Protein AF-A0A336MF71-F1 (afdb_monomer_lite)

pLDDT: mean 80.22, std 13.92, range [38.5, 96.62]

Sequence (191 aa):
MFYNDQPVDWLLEHLIYTKICNWDKAMKACKAEKSKLWVHYKPSLFQHIGTTSSLKGKIQKLKDKQFGKINNFYPHSNLAAYVKTNIATYKSYTLEKAYKGDKTGNFEHPSDILDSNTTVEVAPLFSKNMTQNGGKNSDNFIVIGRFNKFGIAEGTIDKNIGLIKELRLHIHVDSENWIILSEVMIVGTQR

Foldseek 3Di:
DCVLPDPPVVVVVVVLLVVQPDPPDDPVVSVVVSVVVPDDDFPDPDDPDDCDDSHPPDGDPDDDPRVVVPCPADQDADDDDDDDDPDDDDDPQDPVCQNRSHFWDDPVCQPQAFAQQKFKKFAAPDDDPDDDPDDDPVDRIDTPWGAHHRRDTDDDDPCVSPHTDDIDIDRRDDDPHHHIDGHDDDDDDDD

Radius of gyration: 25.96 Å; chains: 1; bounding box: 57×31×74 Å

Secondary structure (DSSP, 8-state):
-GGGTS-HHHHHHHHHHHHH--TTS-HHHHHHHHHHHS---SS-S-----SS-SSTT-------TTTT---------PPP-----SSPPBTTB-HHHHHTT-----TT-TT----TTEEEEEEESS-------S---SS--EEEEE--TTS-------GGG-SEEEEEEEE-S--SS--------------

Organism: Culicoides sonorensis (NCBI:txid179676)

InterPro domains:
  IPR006759 Glycosyl transferase family 54 [PTHR12062] (1-184)
  IPR056576 MGAT4 A/B/C, C-terminal domain [PF23524] (103-183)
  IPR057279 MGAT4, conserved region [PF04666] (1-67)

Structure (mmCIF, N/CA/C/O backbone):
data_AF-A0A336MF71-F1
#
_entry.id   AF-A0A336MF71-F1
#
loop_
_atom_site.group_PDB
_atom_site.id
_atom_site.type_symbol
_atom_site.label_atom_id
_atom_site.label_alt_id
_atom_site.label_comp_id
_atom_site.label_asym_id
_atom_site.label_entity_id
_atom_site.label_seq_id
_atom_site.pdbx_PDB_ins_code
_atom_site.Cartn_x
_atom_site.Cartn_y
_atom_site.Cartn_z
_atom_site.occupancy
_atom_site.B_iso_or_equiv
_atom_site.auth_seq_id
_atom_site.auth_comp_id
_atom_site.auth_asym_id
_atom_site.auth_atom_id
_atom_site.pdbx_PDB_model_num
ATOM 1 N N . MET A 1 1 ? 14.597 16.684 -41.314 1.00 61.81 1 MET A N 1
ATOM 2 C CA . MET A 1 1 ? 14.283 16.032 -42.603 1.00 61.81 1 MET A CA 1
ATOM 3 C C . MET A 1 1 ? 13.925 14.552 -42.426 1.00 61.81 1 MET A C 1
ATOM 5 O O . MET A 1 1 ? 12.874 14.173 -42.898 1.00 61.81 1 MET A O 1
ATOM 9 N N . PHE A 1 2 ? 14.680 13.755 -41.656 1.00 68.25 2 PHE A N 1
ATOM 10 C CA . PHE A 1 2 ? 14.514 12.285 -41.578 1.00 68.25 2 PHE A CA 1
ATOM 11 C C . PHE A 1 2 ? 13.376 11.715 -40.703 1.00 68.25 2 PHE A C 1
ATOM 13 O O . PHE A 1 2 ? 13.159 10.508 -40.697 1.00 68.25 2 PHE A O 1
ATOM 20 N N . TYR A 1 3 ? 12.653 12.541 -39.941 1.00 63.47 3 TYR A N 1
ATOM 21 C CA . TYR A 1 3 ? 11.672 12.055 -38.954 1.00 63.47 3 TYR A CA 1
ATOM 22 C C . TYR A 1 3 ? 10.428 11.392 -39.576 1.00 63.47 3 TYR A C 1
ATOM 24 O O . TYR A 1 3 ? 9.725 10.654 -38.890 1.00 63.47 3 TYR A O 1
ATOM 32 N N . ASN A 1 4 ? 10.157 11.657 -40.860 1.00 69.44 4 ASN A N 1
ATOM 33 C CA . ASN A 1 4 ? 9.065 11.035 -41.612 1.00 69.44 4 ASN A CA 1
ATOM 34 C C . ASN A 1 4 ? 9.462 9.686 -42.232 1.00 69.44 4 ASN A C 1
ATOM 36 O O . ASN A 1 4 ? 8.586 8.881 -42.536 1.00 69.44 4 ASN A O 1
ATOM 40 N N . ASP A 1 5 ? 10.763 9.431 -42.399 1.00 77.50 5 ASP A N 1
ATOM 41 C CA . ASP A 1 5 ? 11.267 8.259 -43.121 1.00 77.50 5 ASP A CA 1
ATOM 42 C C . ASP A 1 5 ? 11.572 7.092 -42.177 1.00 77.50 5 ASP A C 1
ATOM 44 O O . ASP A 1 5 ? 11.401 5.926 -42.540 1.00 77.50 5 ASP A O 1
ATOM 48 N N . GLN A 1 6 ? 12.022 7.387 -40.951 1.00 72.12 6 GLN A N 1
ATOM 49 C CA . GLN A 1 6 ? 12.359 6.376 -39.949 1.00 72.12 6 GLN A CA 1
ATOM 50 C C . GLN A 1 6 ? 11.977 6.810 -38.525 1.00 72.12 6 GLN A C 1
ATOM 52 O O . GLN A 1 6 ? 12.025 8.000 -38.205 1.00 72.12 6 GLN A O 1
ATOM 57 N N . PRO A 1 7 ? 11.640 5.852 -37.635 1.00 73.62 7 PRO A N 1
ATOM 58 C CA . PRO A 1 7 ? 11.438 6.128 -36.216 1.00 73.62 7 PRO A CA 1
ATOM 59 C C . PRO A 1 7 ? 12.679 6.752 -35.573 1.00 73.62 7 PRO A C 1
ATOM 61 O O . PRO A 1 7 ? 13.810 6.430 -35.943 1.00 73.62 7 PRO A O 1
ATOM 64 N N . VAL A 1 8 ? 12.465 7.583 -34.550 1.00 76.94 8 VAL A N 1
ATOM 65 C CA . VAL A 1 8 ? 13.552 8.269 -33.833 1.00 76.94 8 VAL A CA 1
ATOM 66 C C . VAL A 1 8 ? 14.594 7.297 -33.270 1.00 76.94 8 VAL A C 1
ATOM 68 O O . VAL A 1 8 ? 15.785 7.584 -33.345 1.00 76.94 8 VAL A O 1
ATOM 71 N N . ASP A 1 9 ? 14.169 6.117 -32.808 1.00 76.19 9 ASP A N 1
ATOM 72 C CA . ASP A 1 9 ? 15.067 5.083 -32.285 1.00 76.19 9 ASP A CA 1
ATOM 73 C C . ASP A 1 9 ? 16.049 4.591 -33.353 1.00 76.19 9 ASP A C 1
ATOM 75 O O . ASP A 1 9 ? 17.232 4.440 -33.077 1.00 76.19 9 ASP A O 1
ATOM 79 N N . TRP A 1 10 ? 15.594 4.400 -34.594 1.00 80.62 10 TRP A N 1
ATOM 80 C CA . TRP A 1 10 ? 16.453 3.958 -35.699 1.00 80.62 10 TRP A CA 1
ATOM 81 C C . TRP A 1 10 ? 17.412 5.062 -36.143 1.00 80.62 10 TRP A C 1
ATOM 83 O O . TRP A 1 10 ? 18.574 4.797 -36.444 1.00 80.62 10 TRP A O 1
ATOM 93 N N . LEU A 1 11 ? 16.959 6.317 -36.133 1.00 84.69 11 LEU A N 1
ATOM 94 C CA . LEU A 1 11 ? 17.823 7.463 -36.417 1.00 84.69 11 LEU A CA 1
ATOM 95 C C . LEU A 1 11 ? 18.923 7.607 -35.358 1.00 84.69 11 LEU A C 1
ATOM 97 O O . LEU A 1 11 ? 20.091 7.807 -35.699 1.00 84.69 11 LEU A O 1
ATOM 101 N N . LEU A 1 12 ? 18.567 7.455 -34.080 1.00 85.69 12 LEU A N 1
ATOM 102 C CA . LEU A 1 12 ? 19.524 7.449 -32.978 1.00 85.69 12 LEU A CA 1
ATOM 103 C C . LEU A 1 12 ? 20.478 6.251 -33.085 1.00 85.69 12 LEU A C 1
ATOM 105 O O . LEU A 1 12 ? 21.679 6.392 -32.852 1.00 85.69 12 LEU A O 1
ATOM 109 N N . GLU A 1 13 ? 19.968 5.091 -33.502 1.00 86.12 13 GLU A N 1
ATOM 110 C CA . GLU A 1 13 ? 20.754 3.887 -33.759 1.00 86.12 13 GLU A CA 1
ATOM 111 C C . GLU A 1 13 ? 21.815 4.102 -34.838 1.00 86.12 13 GLU A C 1
ATOM 113 O O . GLU A 1 13 ? 22.980 3.753 -34.619 1.00 86.12 13 GLU A O 1
ATOM 118 N N . HIS A 1 14 ? 21.446 4.723 -35.958 1.00 87.75 14 HIS A N 1
ATOM 119 C CA . HIS A 1 14 ? 22.371 5.073 -37.035 1.00 87.75 14 HIS A CA 1
ATOM 120 C C . HIS A 1 14 ? 23.400 6.123 -36.605 1.00 87.75 14 HIS A C 1
ATOM 122 O O . HIS A 1 14 ? 24.584 5.999 -36.930 1.00 87.75 14 HIS A O 1
ATOM 128 N N . LEU A 1 15 ? 22.990 7.130 -35.832 1.00 87.81 15 LEU A N 1
ATOM 129 C CA . LEU A 1 15 ? 23.908 8.145 -35.315 1.00 87.81 15 LEU A CA 1
ATOM 130 C C . LEU A 1 15 ? 24.946 7.533 -34.364 1.00 87.81 15 LEU A C 1
ATOM 132 O O . LEU A 1 15 ? 26.135 7.828 -34.453 1.00 87.81 15 LEU A O 1
ATOM 136 N N . ILE A 1 16 ? 24.514 6.645 -33.472 1.00 87.88 16 ILE A N 1
ATOM 137 C CA . ILE A 1 16 ? 25.404 5.948 -32.539 1.00 87.88 16 ILE A CA 1
ATOM 138 C C . ILE A 1 16 ? 26.317 4.971 -33.290 1.00 87.88 16 ILE A C 1
ATOM 140 O O . ILE A 1 16 ? 27.512 4.903 -33.006 1.00 87.88 16 ILE A O 1
ATOM 144 N N . TYR A 1 17 ? 25.788 4.262 -34.290 1.00 87.38 17 TYR A N 1
ATOM 145 C CA . TYR A 1 17 ? 26.573 3.361 -35.131 1.00 87.38 17 TYR A CA 1
ATOM 146 C C . TYR A 1 17 ? 27.683 4.103 -35.884 1.00 87.38 17 TYR A C 1
ATOM 148 O O . TYR A 1 17 ? 28.842 3.716 -35.785 1.00 87.38 17 TYR A O 1
ATOM 156 N N . THR A 1 18 ? 27.353 5.203 -36.564 1.00 86.19 18 THR A N 1
ATOM 157 C CA . THR A 1 18 ? 28.326 5.993 -37.342 1.00 86.19 18 THR A CA 1
ATOM 158 C C . THR A 1 18 ? 29.406 6.646 -36.478 1.00 86.19 18 THR A C 1
ATOM 160 O O . THR A 1 18 ? 30.520 6.843 -36.952 1.00 86.19 18 THR A O 1
ATOM 163 N N . LYS A 1 19 ? 29.120 6.949 -35.204 1.00 85.69 19 LYS A N 1
ATOM 164 C CA . LYS A 1 19 ? 30.110 7.521 -34.276 1.00 85.69 19 LYS A CA 1
ATOM 165 C C . LYS A 1 19 ? 31.060 6.501 -33.643 1.00 85.69 19 LYS A C 1
ATOM 167 O O . LYS A 1 19 ? 32.161 6.880 -33.257 1.00 85.69 19 LYS A O 1
ATOM 172 N N . ILE A 1 20 ? 30.639 5.248 -33.476 1.00 86.12 20 ILE A N 1
ATOM 173 C CA . ILE A 1 20 ? 31.381 4.244 -32.688 1.00 86.12 20 ILE A CA 1
ATOM 174 C C . ILE A 1 20 ? 32.006 3.173 -33.582 1.00 86.12 20 ILE A C 1
ATOM 176 O O . ILE A 1 20 ? 33.109 2.684 -33.316 1.00 86.12 20 ILE A O 1
ATOM 180 N N . CYS A 1 21 ? 31.286 2.771 -34.625 1.00 85.00 21 CYS A N 1
ATOM 181 C CA . CYS A 1 21 ? 31.638 1.626 -35.441 1.00 85.00 21 CYS A CA 1
ATOM 182 C C . CYS A 1 21 ? 32.384 2.099 -36.689 1.00 85.00 21 CYS A C 1
ATOM 184 O O . CYS A 1 21 ? 31.807 2.725 -37.571 1.00 85.00 21 CYS A O 1
ATOM 186 N N . ASN A 1 22 ? 33.681 1.792 -36.742 1.00 77.69 22 ASN A N 1
ATOM 187 C CA . ASN A 1 22 ? 34.506 1.952 -37.936 1.00 77.69 22 ASN A CA 1
ATOM 188 C C . ASN A 1 22 ? 34.527 0.634 -38.734 1.00 77.69 22 ASN A C 1
ATOM 190 O O . ASN A 1 22 ? 34.382 -0.441 -38.147 1.00 77.69 22 ASN A O 1
ATOM 194 N N . TRP A 1 23 ? 34.756 0.717 -40.044 1.00 74.62 23 TRP A N 1
ATOM 195 C CA . TRP A 1 23 ? 34.841 -0.419 -40.969 1.00 74.62 23 TRP A CA 1
ATOM 196 C C . TRP A 1 23 ? 35.943 -1.425 -40.595 1.00 74.62 23 TRP A C 1
ATOM 198 O O . TRP A 1 23 ? 35.797 -2.612 -40.865 1.00 74.62 23 TRP A O 1
ATOM 208 N N . ASP A 1 24 ? 36.989 -0.972 -39.898 1.00 79.12 24 ASP A N 1
ATOM 209 C CA . ASP A 1 24 ? 38.122 -1.805 -39.467 1.00 79.12 24 ASP A CA 1
ATOM 210 C C . ASP A 1 24 ? 37.837 -2.653 -38.212 1.00 79.12 24 ASP A C 1
ATOM 212 O O . ASP A 1 24 ? 38.588 -3.575 -37.886 1.00 79.12 24 ASP A O 1
ATOM 216 N N . LYS A 1 25 ? 36.771 -2.347 -37.456 1.00 77.44 25 LYS A N 1
ATOM 217 C CA . LYS A 1 25 ? 36.438 -3.063 -36.215 1.00 77.44 25 LYS A CA 1
ATOM 218 C C . LYS A 1 25 ? 35.483 -4.222 -36.496 1.00 77.44 25 LYS A C 1
ATOM 220 O O . LYS A 1 25 ? 34.458 -4.070 -37.154 1.00 77.44 25 LYS A O 1
ATOM 225 N N . ALA A 1 26 ? 35.744 -5.372 -35.872 1.00 83.50 26 ALA A N 1
ATOM 226 C CA . ALA A 1 26 ? 34.822 -6.502 -35.914 1.00 83.50 26 ALA A CA 1
ATOM 227 C C . ALA A 1 26 ? 33.434 -6.122 -35.355 1.00 83.50 26 ALA A C 1
ATOM 229 O O . ALA A 1 26 ? 33.318 -5.501 -34.293 1.00 83.50 26 ALA A O 1
ATOM 230 N N . MET A 1 27 ? 32.369 -6.587 -36.017 1.00 82.19 27 MET A N 1
ATOM 231 C CA . MET A 1 27 ? 30.967 -6.289 -35.670 1.00 82.19 27 MET A CA 1
ATOM 232 C C . MET A 1 27 ? 30.630 -6.579 -34.190 1.00 82.19 27 MET A C 1
ATOM 234 O O . MET A 1 27 ? 29.844 -5.871 -33.559 1.00 82.19 27 MET A O 1
ATOM 238 N N . LYS A 1 28 ? 31.268 -7.598 -33.595 1.00 86.81 28 LYS A N 1
ATOM 239 C CA . LYS A 1 28 ? 31.103 -7.959 -32.177 1.00 86.81 28 LYS A CA 1
ATOM 240 C C . LYS A 1 28 ? 31.603 -6.863 -31.227 1.00 86.81 28 LYS A C 1
ATOM 242 O O . LYS A 1 28 ? 30.947 -6.594 -30.222 1.00 86.81 28 LYS A O 1
ATOM 247 N N . ALA A 1 29 ? 32.724 -6.217 -31.551 1.00 86.50 29 ALA A N 1
ATOM 248 C CA . ALA A 1 29 ? 33.282 -5.121 -30.761 1.00 86.50 29 ALA A CA 1
ATOM 249 C C . ALA A 1 29 ? 32.403 -3.865 -30.867 1.00 86.50 29 ALA A C 1
ATOM 251 O O . ALA A 1 29 ? 32.050 -3.280 -29.847 1.00 86.50 29 ALA A O 1
ATOM 252 N N . CYS A 1 30 ? 31.951 -3.536 -32.082 1.00 88.50 30 CYS A N 1
ATOM 253 C CA . CYS A 1 30 ? 30.985 -2.461 -32.331 1.00 88.50 30 CYS A CA 1
ATOM 254 C C . CYS A 1 30 ? 29.709 -2.635 -31.487 1.00 88.50 30 CYS A C 1
ATOM 256 O O . CYS A 1 30 ? 29.290 -1.712 -30.787 1.00 88.50 30 CYS A O 1
ATOM 258 N N . LYS A 1 31 ? 29.121 -3.840 -31.469 1.00 87.31 31 LYS A N 1
ATOM 259 C CA . LYS A 1 31 ? 27.919 -4.124 -30.668 1.00 87.31 31 LYS A CA 1
ATOM 260 C C . LYS A 1 31 ? 28.159 -3.950 -29.162 1.00 87.31 31 LYS A C 1
ATOM 262 O O . LYS A 1 31 ? 27.292 -3.419 -28.468 1.00 87.31 31 LYS A O 1
ATOM 267 N N . ALA A 1 32 ? 29.323 -4.368 -28.662 1.00 87.25 32 ALA A N 1
ATOM 268 C CA . ALA A 1 32 ? 29.691 -4.209 -27.258 1.00 87.25 32 ALA A CA 1
ATOM 269 C C . ALA A 1 32 ? 29.861 -2.730 -26.872 1.00 87.25 32 ALA A C 1
ATOM 271 O O . ALA A 1 32 ? 29.304 -2.300 -25.865 1.00 87.25 32 ALA A O 1
ATOM 272 N N . GLU A 1 33 ? 30.561 -1.931 -27.679 1.00 87.75 33 GLU A N 1
ATOM 273 C CA . GLU A 1 33 ? 30.741 -0.495 -27.411 1.00 87.75 33 GLU A CA 1
ATOM 274 C C . GLU A 1 33 ? 29.427 0.280 -27.520 1.00 87.75 33 GLU A C 1
ATOM 276 O O . GLU A 1 33 ? 29.099 1.071 -26.635 1.00 87.75 33 GLU A O 1
ATOM 281 N N . LYS A 1 34 ? 28.611 -0.026 -28.532 1.00 88.94 34 LYS A N 1
ATOM 282 C CA . LYS A 1 34 ? 27.266 0.538 -28.678 1.00 88.94 34 LYS A CA 1
ATOM 283 C C . LYS A 1 34 ? 26.392 0.277 -27.453 1.00 88.94 34 LYS A C 1
ATOM 285 O O . LYS A 1 34 ? 25.702 1.184 -27.000 1.00 88.94 34 LYS A O 1
ATOM 290 N N . SER A 1 35 ? 26.451 -0.925 -26.875 1.00 84.56 35 SER A N 1
ATOM 291 C CA . SER A 1 35 ? 25.659 -1.259 -25.682 1.00 84.56 35 SER A CA 1
ATOM 292 C C . SER A 1 35 ? 26.048 -0.463 -24.430 1.00 84.56 35 SER A C 1
ATOM 294 O O . SER A 1 35 ? 25.217 -0.308 -23.542 1.00 84.56 35 SER A O 1
ATOM 296 N N . LYS A 1 36 ? 27.277 0.073 -24.369 1.00 86.62 36 LYS A N 1
ATOM 297 C CA . LYS A 1 36 ? 27.729 0.934 -23.263 1.00 86.62 36 LYS A CA 1
ATOM 298 C C . LYS A 1 36 ? 27.154 2.347 -23.354 1.00 86.62 36 LYS A C 1
ATOM 300 O O . LYS A 1 36 ? 26.953 2.983 -22.328 1.00 86.62 36 LYS A O 1
ATOM 305 N N . LEU A 1 37 ? 26.918 2.836 -24.572 1.00 85.94 37 LEU A N 1
ATOM 306 C CA . LEU A 1 37 ? 26.403 4.186 -24.826 1.00 85.94 37 LEU A CA 1
ATOM 307 C C . LEU A 1 37 ? 24.879 4.219 -24.963 1.00 85.94 37 LEU A C 1
ATOM 309 O O . LEU A 1 37 ? 24.258 5.245 -24.694 1.00 85.94 37 LEU A O 1
ATOM 313 N N . TRP A 1 38 ? 24.265 3.104 -25.357 1.00 82.69 38 TRP A N 1
ATOM 314 C CA . TRP A 1 38 ? 22.817 3.003 -25.446 1.00 82.69 38 TRP A CA 1
ATOM 315 C C . TRP A 1 38 ? 22.191 2.830 -24.061 1.00 82.69 38 TRP A C 1
ATOM 317 O O . TRP A 1 38 ? 22.099 1.718 -23.530 1.00 82.69 38 TRP A O 1
ATOM 327 N N . VAL A 1 39 ? 21.732 3.943 -23.490 1.00 78.50 39 VAL A N 1
ATOM 328 C CA . VAL A 1 39 ? 21.045 3.971 -22.197 1.00 78.50 39 VAL A CA 1
ATOM 329 C C . VAL A 1 39 ? 19.733 3.197 -22.303 1.00 78.50 39 VAL A C 1
ATOM 331 O O . VAL A 1 39 ? 18.812 3.593 -23.012 1.00 78.50 39 VAL A O 1
ATOM 334 N N . HIS A 1 40 ? 19.650 2.084 -21.580 1.00 71.12 40 HIS A N 1
ATOM 335 C CA . HIS A 1 40 ? 18.415 1.333 -21.395 1.00 71.12 40 HIS A CA 1
ATOM 336 C C . HIS A 1 40 ? 18.017 1.407 -19.926 1.00 71.12 40 HIS A C 1
ATOM 338 O O . HIS A 1 40 ? 18.790 1.008 -19.055 1.00 71.12 40 HIS A O 1
ATOM 344 N N . TYR A 1 41 ? 16.800 1.867 -19.653 1.00 71.56 41 TYR A N 1
ATOM 345 C CA . TYR A 1 41 ? 16.218 1.806 -18.318 1.00 71.56 41 TYR A CA 1
ATOM 346 C C . TYR A 1 41 ? 15.362 0.540 -18.190 1.00 71.56 41 TYR A C 1
ATOM 348 O O . TYR 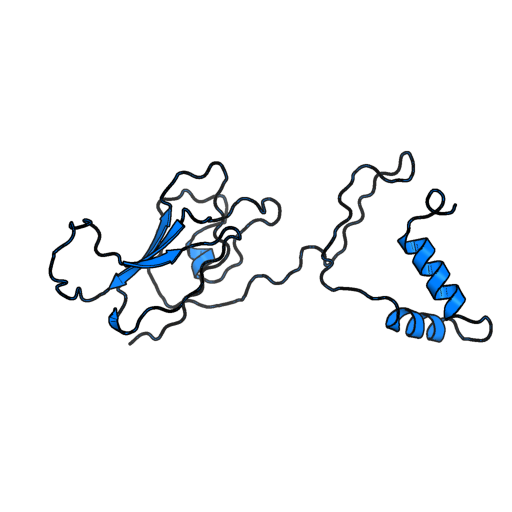A 1 41 ? 14.558 0.240 -19.074 1.00 71.56 41 TYR A O 1
ATOM 356 N N . LYS A 1 42 ? 15.557 -0.230 -17.113 1.00 67.75 42 LYS A N 1
ATOM 357 C CA . LYS A 1 42 ? 14.802 -1.461 -16.835 1.00 67.75 42 LYS A CA 1
ATOM 358 C C . LYS A 1 42 ? 14.110 -1.353 -15.475 1.00 67.75 42 LYS A C 1
ATOM 360 O O . LYS A 1 42 ? 14.812 -1.103 -14.497 1.00 67.75 42 LYS A O 1
ATOM 365 N N . PRO A 1 43 ? 12.797 -1.632 -15.381 1.00 67.88 43 PRO A N 1
ATOM 366 C CA . PRO A 1 43 ? 11.849 -1.912 -16.474 1.00 67.88 43 PRO A CA 1
ATOM 367 C C . PRO A 1 43 ? 11.553 -0.657 -17.309 1.00 67.88 43 PRO A C 1
ATOM 369 O O . PRO A 1 43 ? 11.725 0.450 -16.816 1.00 67.88 43 PRO A O 1
ATOM 372 N N . SER A 1 44 ? 11.099 -0.809 -18.558 1.00 70.38 44 SER A N 1
ATOM 373 C CA . SER A 1 44 ? 10.753 0.359 -19.382 1.00 70.38 44 SER A CA 1
ATOM 374 C C . SER A 1 44 ? 9.691 1.220 -18.684 1.00 70.38 44 SER A C 1
ATOM 376 O O . SER A 1 44 ? 8.659 0.695 -18.264 1.00 70.38 44 SER A O 1
ATOM 378 N N . LEU A 1 45 ? 9.944 2.528 -18.560 1.00 67.94 45 LEU A N 1
ATOM 379 C CA . LEU A 1 45 ? 9.012 3.496 -17.955 1.00 67.94 45 LEU A CA 1
ATOM 380 C C . LEU A 1 45 ? 7.886 3.887 -18.909 1.00 67.94 45 LEU A C 1
ATOM 382 O O . LEU A 1 45 ? 6.780 4.199 -18.480 1.00 67.94 45 LEU A O 1
ATOM 386 N N . PHE A 1 46 ? 8.168 3.849 -20.208 1.00 64.75 46 PHE A N 1
ATOM 387 C CA . PHE A 1 46 ? 7.227 4.215 -21.252 1.00 64.75 46 PHE A CA 1
ATOM 388 C C . PHE A 1 46 ? 6.933 3.000 -22.125 1.00 64.75 46 PHE A C 1
ATOM 390 O O . PHE A 1 46 ? 7.820 2.220 -22.480 1.00 64.75 46 PHE A O 1
ATOM 397 N N . GLN A 1 47 ? 5.666 2.853 -22.482 1.00 66.69 47 GLN A N 1
ATOM 398 C CA . GLN A 1 47 ? 5.216 1.956 -23.531 1.00 66.69 47 GLN A CA 1
ATOM 399 C C . GLN A 1 47 ? 4.613 2.838 -24.601 1.00 66.69 47 GLN A C 1
ATOM 401 O O . GLN A 1 47 ? 3.759 3.671 -24.305 1.00 66.69 47 GLN A O 1
ATOM 406 N N . HIS A 1 48 ? 5.029 2.643 -25.849 1.00 60.78 48 HIS A N 1
ATOM 407 C CA . HIS A 1 48 ? 4.279 3.198 -26.963 1.00 60.78 48 HIS A CA 1
ATOM 408 C C . HIS A 1 48 ? 2.879 2.571 -26.929 1.00 60.78 48 HIS A C 1
ATOM 410 O O . HIS A 1 48 ? 2.712 1.388 -27.239 1.00 60.78 48 HIS A O 1
ATOM 416 N N . ILE A 1 49 ? 1.895 3.349 -26.482 1.00 51.31 49 ILE A N 1
ATOM 417 C CA . ILE A 1 49 ? 0.473 3.023 -26.542 1.00 51.31 49 ILE A CA 1
ATOM 418 C C . ILE A 1 49 ? -0.090 3.899 -27.653 1.00 51.31 49 ILE A C 1
ATOM 420 O O . ILE A 1 49 ? -0.194 5.113 -27.517 1.00 51.31 49 ILE A O 1
ATOM 424 N N . GLY A 1 50 ? -0.376 3.285 -28.793 1.00 51.88 50 GLY A N 1
ATOM 425 C CA . GLY A 1 50 ? -0.940 3.979 -29.938 1.00 51.88 50 GLY A CA 1
ATOM 426 C C . GLY A 1 50 ? -1.255 2.984 -31.039 1.00 51.88 50 GLY A C 1
ATOM 427 O O . GLY A 1 50 ? -0.358 2.382 -31.623 1.00 51.88 50 GLY A O 1
ATOM 428 N N . THR A 1 51 ? -2.539 2.805 -31.329 1.00 47.94 51 THR A N 1
ATOM 429 C CA . THR A 1 51 ? -3.021 2.082 -32.518 1.00 47.94 51 THR A CA 1
ATOM 430 C C . THR A 1 51 ? -2.631 2.793 -33.816 1.00 47.94 51 THR A C 1
ATOM 432 O O . THR A 1 51 ? -2.628 2.177 -34.880 1.00 47.94 51 THR A O 1
ATOM 435 N N . THR A 1 52 ? -2.256 4.069 -33.721 1.00 47.62 52 THR A N 1
ATOM 436 C CA . THR A 1 52 ? -1.797 4.930 -34.808 1.00 47.62 52 THR A CA 1
ATOM 437 C C . THR A 1 52 ? -0.277 5.080 -34.778 1.00 47.62 52 THR A C 1
ATOM 439 O O . THR A 1 52 ? 0.288 5.692 -33.872 1.00 47.62 52 THR A O 1
ATOM 442 N N . SER A 1 53 ? 0.392 4.521 -35.785 1.00 58.97 53 SER A N 1
ATOM 443 C CA . SER A 1 53 ? 1.806 4.777 -36.071 1.00 58.97 53 SER A CA 1
ATOM 444 C C . SER A 1 53 ? 1.981 6.110 -36.809 1.00 58.97 53 SER A C 1
ATOM 446 O O . SER A 1 53 ? 1.099 6.525 -37.558 1.00 58.97 53 SER A O 1
ATOM 448 N N . SER A 1 54 ? 3.150 6.745 -36.663 1.00 62.44 54 SER A N 1
ATOM 449 C CA . SER A 1 54 ? 3.587 7.845 -37.539 1.00 62.44 54 SER A CA 1
ATOM 450 C C . SER A 1 54 ? 3.727 7.415 -39.008 1.00 62.44 54 SER A C 1
ATOM 452 O O . SER A 1 54 ? 3.710 8.256 -39.900 1.00 62.44 54 SER A O 1
ATOM 454 N N . LEU A 1 55 ? 3.815 6.106 -39.274 1.00 60.19 55 LEU A N 1
ATOM 455 C CA . LEU A 1 55 ? 3.782 5.531 -40.614 1.00 60.19 55 LEU A CA 1
ATOM 456 C C . LEU A 1 55 ? 2.336 5.179 -40.993 1.00 60.19 55 LEU A C 1
ATOM 458 O O . LEU A 1 55 ? 1.692 4.342 -40.351 1.00 60.19 55 LEU A O 1
ATOM 462 N N . LYS A 1 56 ? 1.828 5.816 -42.054 1.00 65.56 56 LYS A N 1
ATOM 463 C CA . LYS A 1 56 ? 0.445 5.677 -42.538 1.00 65.56 56 LYS A CA 1
ATOM 464 C C . LYS A 1 56 ? 0.066 4.198 -42.721 1.00 65.56 56 LYS A C 1
ATOM 466 O O . LYS A 1 56 ? 0.712 3.475 -43.471 1.00 65.56 56 LYS A O 1
ATOM 471 N N . GLY A 1 57 ? -0.995 3.759 -42.039 1.00 70.81 57 GLY A N 1
ATOM 472 C CA . GLY A 1 57 ? -1.558 2.406 -42.166 1.00 70.81 57 GLY A CA 1
ATOM 473 C C . GLY A 1 57 ? -0.897 1.318 -41.311 1.00 70.81 57 GLY A C 1
ATOM 474 O O . GLY A 1 57 ? -1.330 0.168 -41.364 1.00 70.81 57 GLY A O 1
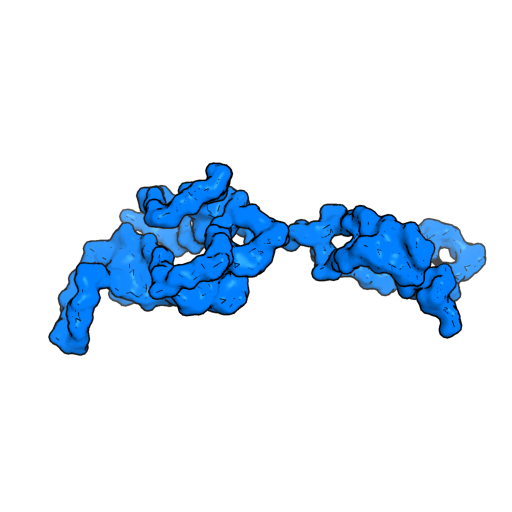ATOM 475 N N . LYS A 1 58 ? 0.120 1.641 -40.500 1.00 65.88 58 LYS A N 1
ATOM 476 C CA . LYS A 1 58 ? 0.789 0.651 -39.646 1.00 65.88 58 LYS A CA 1
ATOM 477 C C . LYS A 1 58 ? 0.163 0.610 -38.248 1.00 65.88 58 LYS A C 1
ATOM 479 O O . LYS A 1 58 ? 0.180 1.601 -37.524 1.00 65.88 58 LYS A O 1
ATOM 484 N N . ILE A 1 59 ? -0.347 -0.556 -37.851 1.00 66.00 59 ILE A N 1
ATOM 485 C CA . ILE A 1 59 ? -0.815 -0.818 -36.481 1.00 66.00 59 ILE A CA 1
ATOM 486 C C . ILE A 1 59 ? 0.364 -1.360 -35.672 1.00 66.00 59 ILE A C 1
ATOM 488 O O . ILE A 1 59 ? 0.922 -2.404 -36.017 1.00 66.00 59 ILE A O 1
ATOM 492 N N . GLN A 1 60 ? 0.739 -0.677 -34.590 1.00 64.50 60 GLN A N 1
ATOM 493 C CA . GLN A 1 60 ? 1.865 -1.084 -33.751 1.00 64.50 60 GLN A CA 1
ATOM 494 C C . GLN A 1 60 ? 1.390 -1.896 -32.540 1.00 64.50 60 GLN A C 1
ATOM 496 O O . GLN A 1 60 ? 0.744 -1.370 -31.642 1.00 64.50 60 GLN A O 1
ATOM 501 N N . LYS A 1 61 ? 1.732 -3.192 -32.510 1.00 67.62 61 LYS A N 1
ATOM 502 C CA . LYS A 1 61 ? 1.384 -4.127 -31.416 1.00 67.62 61 LYS A CA 1
ATOM 503 C C . LYS A 1 61 ? 2.574 -4.491 -30.515 1.00 67.62 61 LYS A C 1
ATOM 505 O O . LYS A 1 61 ? 2.463 -5.383 -29.678 1.00 67.62 61 LYS A O 1
ATOM 510 N N . LEU A 1 62 ? 3.732 -3.858 -30.712 1.00 66.31 62 LEU A N 1
ATOM 511 C CA . LEU A 1 62 ? 4.948 -4.174 -29.960 1.00 66.31 62 LEU A CA 1
ATOM 512 C C . LEU A 1 62 ? 4.819 -3.701 -28.511 1.00 66.31 62 LEU A C 1
ATOM 514 O O . LEU A 1 62 ? 4.715 -2.506 -28.252 1.00 66.31 62 LEU A O 1
ATOM 518 N N . LYS A 1 63 ? 4.875 -4.652 -27.577 1.00 65.94 63 LYS A N 1
ATOM 519 C CA . LYS A 1 63 ? 4.959 -4.406 -26.138 1.00 65.94 63 LYS A CA 1
ATOM 520 C C . LYS A 1 63 ? 6.330 -4.832 -25.637 1.00 65.94 63 LYS A C 1
ATOM 522 O O . LYS A 1 63 ? 6.795 -5.924 -25.974 1.00 65.94 63 LYS A O 1
ATOM 527 N N . ASP A 1 64 ? 6.976 -3.986 -24.845 1.00 68.62 64 ASP A N 1
ATOM 528 C CA . ASP A 1 64 ? 8.227 -4.370 -24.202 1.00 68.62 64 ASP A CA 1
ATOM 529 C C . ASP A 1 64 ? 7.945 -5.470 -23.160 1.00 68.62 64 ASP A C 1
ATOM 531 O O . ASP A 1 64 ? 7.000 -5.394 -22.371 1.00 68.62 64 ASP A O 1
ATOM 535 N N . LYS A 1 65 ? 8.758 -6.535 -23.172 1.00 71.38 65 LYS A N 1
ATOM 536 C CA . LYS A 1 65 ? 8.575 -7.711 -22.302 1.00 71.38 65 LYS A CA 1
ATOM 537 C C . LYS A 1 65 ? 8.731 -7.390 -20.816 1.00 71.38 65 LYS A C 1
ATOM 539 O O . LYS A 1 65 ? 8.311 -8.198 -19.987 1.00 71.38 65 LYS A O 1
ATOM 544 N N . GLN A 1 66 ? 9.412 -6.305 -20.476 1.00 64.00 66 GLN A N 1
ATOM 545 C CA . GLN A 1 66 ? 9.675 -5.833 -19.121 1.00 64.00 66 GLN A CA 1
ATOM 546 C C . GLN A 1 66 ? 8.811 -4.622 -18.747 1.00 64.00 66 GLN A C 1
ATOM 548 O O . GLN A 1 66 ? 8.810 -4.238 -17.581 1.00 64.00 66 GLN A O 1
ATOM 553 N N . PHE A 1 67 ? 8.038 -4.052 -19.676 1.00 65.50 67 PHE A N 1
ATOM 554 C CA . PHE A 1 67 ? 7.111 -2.965 -19.363 1.00 65.50 67 PHE A CA 1
ATOM 555 C C . PHE A 1 67 ? 6.029 -3.412 -18.374 1.00 65.50 67 PHE A C 1
ATOM 557 O O . PHE A 1 67 ? 5.423 -4.476 -18.529 1.00 65.50 67 PHE A O 1
ATOM 564 N N . GLY A 1 68 ? 5.811 -2.611 -17.329 1.00 61.22 68 GLY A N 1
ATOM 565 C CA . GLY A 1 68 ? 4.903 -2.945 -16.227 1.00 61.22 68 GLY A CA 1
ATOM 566 C C . GLY A 1 68 ? 5.424 -4.033 -15.277 1.00 61.22 68 GLY A C 1
ATOM 567 O O . GLY A 1 68 ? 4.760 -4.344 -14.293 1.00 61.22 68 GLY A O 1
ATOM 568 N N . LYS A 1 69 ? 6.626 -4.589 -15.508 1.00 62.94 69 LYS A N 1
ATOM 569 C CA . LYS A 1 69 ? 7.326 -5.459 -14.545 1.00 62.94 69 LYS A CA 1
ATOM 570 C C . LYS A 1 69 ? 8.148 -4.632 -13.553 1.00 62.94 69 LYS A C 1
ATOM 572 O O . LYS A 1 69 ? 9.313 -4.935 -13.308 1.00 62.94 69 LYS A O 1
ATOM 577 N N . ILE A 1 70 ? 7.560 -3.566 -13.015 1.00 61.16 70 ILE A N 1
ATOM 578 C CA . ILE A 1 70 ? 8.108 -2.913 -11.825 1.00 61.16 70 ILE A CA 1
ATOM 579 C C . ILE A 1 70 ? 7.688 -3.793 -10.652 1.00 61.16 70 ILE A C 1
ATOM 581 O O . ILE A 1 70 ? 6.509 -4.126 -10.510 1.00 61.16 70 ILE A O 1
ATOM 585 N N . ASN A 1 71 ? 8.657 -4.252 -9.864 1.00 56.88 71 ASN A N 1
ATOM 586 C CA . ASN A 1 71 ? 8.382 -5.103 -8.715 1.00 56.88 71 ASN A CA 1
ATOM 587 C C . ASN A 1 71 ? 7.879 -4.229 -7.553 1.00 56.88 71 ASN A C 1
ATOM 589 O O . ASN A 1 71 ? 8.604 -3.996 -6.598 1.00 56.88 71 ASN A O 1
ATOM 593 N N . ASN A 1 72 ? 6.648 -3.721 -7.671 1.00 61.09 72 ASN A N 1
ATOM 594 C CA . ASN A 1 72 ? 5.954 -2.932 -6.638 1.00 61.09 72 ASN A CA 1
ATOM 595 C C . ASN A 1 72 ? 5.369 -3.806 -5.517 1.00 61.09 72 ASN A C 1
ATOM 597 O O . ASN A 1 72 ? 4.546 -3.339 -4.745 1.00 61.09 72 ASN A O 1
ATOM 601 N N . PHE A 1 73 ? 5.712 -5.090 -5.506 1.00 69.00 73 PHE A N 1
ATOM 602 C CA . PHE A 1 73 ? 5.193 -6.065 -4.569 1.00 69.00 73 PHE A CA 1
ATOM 603 C C . PHE A 1 73 ? 6.370 -6.640 -3.793 1.00 69.00 73 PHE A C 1
ATOM 605 O O . PHE A 1 73 ? 7.315 -7.173 -4.399 1.00 69.00 73 PHE A O 1
ATOM 612 N N . TYR A 1 74 ? 6.298 -6.533 -2.473 1.00 68.69 74 TYR A N 1
ATOM 613 C CA . TYR A 1 74 ? 7.297 -7.086 -1.575 1.00 68.69 74 TYR A CA 1
ATOM 614 C C . TYR A 1 74 ? 6.694 -8.313 -0.894 1.00 68.69 74 TYR A C 1
ATOM 616 O O . TYR A 1 74 ? 5.762 -8.176 -0.108 1.00 68.69 74 TYR A O 1
ATOM 624 N N . PRO A 1 75 ? 7.184 -9.534 -1.180 1.00 73.88 75 PRO A N 1
ATOM 625 C CA . PRO A 1 75 ? 6.688 -10.710 -0.486 1.00 73.88 75 PRO A CA 1
ATOM 626 C C . PRO A 1 75 ? 6.980 -10.567 1.008 1.00 73.88 75 PRO A C 1
ATOM 628 O O . PRO A 1 75 ? 8.136 -10.493 1.427 1.00 73.88 75 PRO A O 1
ATOM 631 N N . HIS A 1 76 ? 5.918 -10.525 1.799 1.00 85.12 76 HIS A N 1
ATOM 632 C CA . HIS A 1 76 ? 5.950 -10.422 3.249 1.00 85.12 76 HIS A CA 1
ATOM 633 C C . HIS A 1 76 ? 4.984 -11.451 3.837 1.00 85.12 76 HIS A C 1
ATOM 635 O O . HIS A 1 76 ? 4.085 -11.943 3.162 1.00 85.12 76 HIS A O 1
ATOM 641 N N . SER A 1 77 ? 5.178 -11.782 5.109 1.00 89.44 77 SER A N 1
ATOM 642 C CA . SER A 1 77 ? 4.253 -12.628 5.856 1.00 89.44 77 SER A CA 1
ATOM 643 C C . SER A 1 77 ? 3.809 -11.859 7.081 1.00 89.44 77 SER A C 1
ATOM 645 O O . SER A 1 77 ? 4.618 -11.574 7.964 1.00 89.44 77 SER A O 1
ATOM 647 N N . ASN A 1 78 ? 2.523 -11.537 7.138 1.00 92.06 78 ASN A N 1
ATOM 648 C CA . ASN A 1 78 ? 1.955 -10.928 8.326 1.00 92.06 78 ASN A CA 1
ATOM 649 C C . ASN A 1 78 ? 1.795 -11.951 9.450 1.00 92.06 78 ASN A C 1
ATOM 651 O O . ASN A 1 78 ? 1.760 -13.166 9.240 1.00 92.06 78 ASN A O 1
ATOM 655 N N . LEU A 1 79 ? 1.687 -11.421 10.664 1.00 90.88 79 LEU A N 1
ATOM 656 C CA . LEU A 1 79 ? 1.315 -12.185 11.846 1.00 90.88 79 LEU A CA 1
ATOM 657 C C . LEU A 1 79 ? -0.078 -12.807 11.672 1.00 90.88 79 LEU A C 1
ATOM 659 O O . LEU A 1 79 ? -0.896 -12.318 10.901 1.00 90.88 79 LEU A O 1
ATOM 663 N N . ALA A 1 80 ? -0.380 -13.876 12.409 1.00 90.75 80 ALA A N 1
ATOM 664 C CA . ALA A 1 80 ? -1.716 -14.460 12.367 1.00 90.75 80 ALA A CA 1
ATOM 665 C C . ALA A 1 80 ? -2.752 -13.475 12.941 1.00 90.75 80 ALA A C 1
ATOM 667 O O . ALA A 1 80 ? -2.633 -13.048 14.092 1.00 90.75 80 ALA A O 1
ATOM 668 N N . ALA A 1 81 ? -3.773 -13.143 12.150 1.00 92.12 81 ALA A N 1
ATOM 669 C CA . ALA A 1 81 ? -4.894 -12.306 12.558 1.00 92.12 81 ALA A CA 1
ATOM 670 C C . ALA A 1 81 ? -6.187 -12.742 11.860 1.00 92.12 81 ALA A C 1
ATOM 672 O O . ALA A 1 81 ? -6.164 -13.356 10.791 1.00 92.12 81 ALA A O 1
ATOM 673 N N . TYR A 1 82 ? -7.322 -12.400 12.468 1.00 94.31 82 TYR A N 1
ATOM 674 C CA . TYR A 1 82 ? -8.621 -12.528 11.821 1.00 94.31 82 TYR A CA 1
ATOM 675 C C . TYR A 1 82 ? -8.855 -11.330 10.899 1.00 94.31 82 TYR A C 1
ATOM 677 O O . TYR A 1 82 ? -8.743 -10.180 11.323 1.00 94.31 82 TYR A O 1
ATOM 685 N N . VAL A 1 83 ? -9.191 -11.609 9.645 1.00 94.75 83 VAL A N 1
ATOM 686 C CA . VAL A 1 83 ? -9.340 -10.614 8.583 1.00 94.75 83 VAL A CA 1
ATOM 687 C C . VAL A 1 83 ? -10.799 -10.601 8.134 1.00 94.75 83 VAL A C 1
ATOM 689 O O . VAL A 1 83 ? -11.381 -11.655 7.896 1.00 94.75 83 VAL A O 1
ATOM 692 N N . LYS A 1 84 ? -11.404 -9.413 8.049 1.00 94.94 84 LYS A N 1
ATOM 693 C CA . LYS A 1 84 ? -12.787 -9.217 7.588 1.00 94.94 84 LYS A CA 1
ATOM 694 C C . LYS A 1 84 ? -12.909 -7.915 6.803 1.00 94.94 84 LYS A C 1
ATOM 696 O O . LYS A 1 84 ? -12.172 -6.967 7.059 1.00 94.94 84 LYS A O 1
ATOM 701 N N . THR A 1 85 ? -13.874 -7.859 5.895 1.00 93.38 85 THR A N 1
ATOM 702 C CA . THR A 1 85 ? -14.226 -6.654 5.138 1.00 93.38 85 THR A CA 1
ATOM 703 C C . THR A 1 85 ? -15.733 -6.590 4.920 1.00 93.38 85 THR A C 1
ATOM 705 O O . THR A 1 85 ? -16.397 -7.623 4.857 1.00 93.38 85 THR A O 1
ATOM 708 N N . ASN A 1 86 ? -16.269 -5.376 4.822 1.00 92.31 86 ASN A N 1
ATOM 709 C CA . ASN A 1 86 ? -17.636 -5.102 4.376 1.00 92.31 86 ASN A CA 1
ATOM 710 C C . ASN A 1 86 ? -17.719 -4.827 2.861 1.00 92.31 86 ASN A C 1
ATOM 712 O O . ASN A 1 86 ? -18.814 -4.646 2.336 1.00 92.31 86 ASN A O 1
ATOM 716 N N . ILE A 1 87 ? -16.582 -4.794 2.161 1.00 89.50 87 ILE A N 1
ATOM 717 C CA . ILE A 1 87 ? -16.507 -4.566 0.716 1.00 89.50 87 ILE A CA 1
ATOM 718 C C . ILE A 1 87 ? -16.673 -5.902 -0.009 1.00 89.50 87 ILE A C 1
ATOM 720 O O . ILE A 1 87 ? -15.999 -6.884 0.314 1.00 89.50 87 ILE A O 1
ATOM 724 N N . ALA A 1 88 ? -17.550 -5.935 -1.013 1.00 89.38 88 ALA A N 1
ATOM 725 C CA . ALA A 1 88 ? -17.738 -7.110 -1.852 1.00 89.38 88 ALA A CA 1
ATOM 726 C C . ALA A 1 88 ? -16.452 -7.435 -2.627 1.00 89.38 88 ALA A C 1
ATOM 728 O O . ALA A 1 88 ? -15.865 -6.578 -3.287 1.00 89.38 88 ALA A O 1
ATOM 729 N N . THR A 1 89 ? -16.013 -8.689 -2.555 1.00 89.62 89 THR A N 1
ATOM 730 C CA . THR A 1 89 ? -14.821 -9.148 -3.268 1.00 89.62 89 THR A CA 1
ATOM 731 C C . THR A 1 89 ? -15.141 -9.438 -4.729 1.00 89.62 89 THR A C 1
ATOM 733 O O . THR A 1 89 ? -16.238 -9.874 -5.083 1.00 89.62 89 THR A O 1
ATOM 736 N N . TYR A 1 90 ? -14.156 -9.227 -5.600 1.00 86.31 90 TYR A N 1
ATOM 737 C CA . TYR A 1 90 ? -14.274 -9.548 -7.017 1.00 86.31 90 TYR A CA 1
ATOM 738 C C . TYR A 1 90 ? -13.337 -10.683 -7.399 1.00 86.31 90 TYR A C 1
ATOM 740 O O . TYR A 1 90 ? -12.130 -10.619 -7.160 1.00 86.31 90 TYR A O 1
ATOM 748 N N . LYS A 1 91 ? -13.881 -11.712 -8.058 1.00 87.69 91 LYS A N 1
ATOM 749 C CA . LYS A 1 91 ? -13.123 -12.8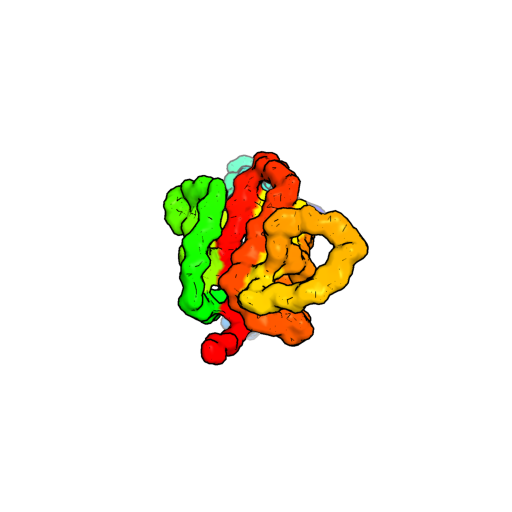83 -8.523 1.00 87.69 91 LYS A CA 1
ATOM 750 C C . LYS A 1 91 ? -12.237 -13.446 -7.400 1.00 87.69 91 LYS A C 1
ATOM 752 O O . LYS A 1 91 ? -12.728 -13.872 -6.364 1.00 87.69 91 LYS A O 1
ATOM 757 N N . SER A 1 92 ? -10.925 -13.461 -7.618 1.00 84.75 92 SER A N 1
ATOM 758 C CA . SER A 1 92 ? -9.927 -14.010 -6.711 1.00 84.75 92 SER A CA 1
ATOM 759 C C . SER A 1 92 ? -9.176 -12.939 -5.915 1.00 84.75 92 SER A C 1
ATOM 761 O O . SER A 1 92 ? -8.135 -13.274 -5.345 1.00 84.75 92 SER A O 1
ATOM 763 N N . TYR A 1 93 ? -9.644 -11.685 -5.923 1.00 87.06 93 TYR A N 1
ATOM 764 C CA . TYR A 1 93 ? -9.058 -10.554 -5.200 1.00 87.06 93 TYR A CA 1
ATOM 765 C C . TYR A 1 93 ? -9.730 -10.426 -3.831 1.00 87.06 93 TYR A C 1
ATOM 767 O O . TYR A 1 93 ? -10.718 -9.710 -3.671 1.00 87.06 93 TYR A O 1
ATOM 775 N N . THR A 1 94 ? -9.232 -11.186 -2.857 1.00 90.31 94 THR A N 1
ATOM 776 C CA . THR A 1 94 ? -9.781 -11.202 -1.496 1.00 90.31 94 THR A CA 1
ATOM 777 C C . THR A 1 94 ? -8.833 -10.523 -0.514 1.00 90.31 94 THR A C 1
ATOM 779 O O . THR A 1 94 ? -7.618 -10.481 -0.734 1.00 90.31 94 THR A O 1
ATOM 782 N N . LEU A 1 95 ? -9.383 -9.996 0.582 1.00 91.00 95 LEU A N 1
ATOM 783 C CA . LEU A 1 95 ? -8.595 -9.309 1.604 1.00 91.00 95 LEU A CA 1
ATOM 784 C C . LEU A 1 95 ? -7.601 -10.262 2.287 1.00 91.00 95 LEU A C 1
ATOM 786 O O . LEU A 1 95 ? -6.485 -9.866 2.612 1.00 91.00 95 LEU A O 1
ATOM 790 N N . GLU A 1 96 ? -7.964 -11.534 2.450 1.00 91.62 96 GLU A N 1
ATOM 791 C CA . GLU A 1 96 ? -7.103 -12.552 3.060 1.00 91.62 96 GLU A CA 1
ATOM 792 C C . GLU A 1 96 ? -5.835 -12.784 2.238 1.00 91.62 96 GLU A C 1
ATOM 794 O O . GLU A 1 96 ? -4.779 -13.046 2.806 1.00 91.62 96 GLU A O 1
ATOM 799 N N . LYS A 1 97 ? -5.924 -12.675 0.908 1.00 90.62 97 LYS A N 1
ATOM 800 C CA . LYS A 1 97 ? -4.760 -12.767 0.022 1.00 90.62 97 LYS A CA 1
ATOM 801 C C . LYS A 1 97 ? -3.854 -11.555 0.169 1.00 90.62 97 LYS A C 1
ATOM 803 O O . LYS A 1 97 ? -2.664 -11.733 0.403 1.00 90.62 97 LYS A O 1
ATOM 808 N N . ALA A 1 98 ? -4.419 -10.347 0.129 1.00 89.94 98 ALA A N 1
ATOM 809 C CA . ALA A 1 98 ? -3.659 -9.118 0.361 1.00 89.94 98 ALA A CA 1
ATOM 810 C C . ALA A 1 98 ? -2.929 -9.156 1.717 1.00 89.94 98 ALA A C 1
ATOM 812 O O . ALA A 1 98 ? -1.762 -8.786 1.804 1.00 89.94 98 ALA A O 1
ATOM 813 N N . TYR A 1 99 ? -3.593 -9.674 2.758 1.00 91.88 99 TYR A N 1
ATOM 814 C CA . TYR A 1 99 ? -3.021 -9.824 4.096 1.00 91.88 99 TYR A CA 1
ATOM 815 C C . TYR A 1 99 ? -1.953 -10.921 4.199 1.00 91.88 99 TYR A C 1
ATOM 817 O O . TYR A 1 99 ? -1.042 -10.821 5.012 1.00 91.88 99 TYR A O 1
ATOM 825 N N . LYS A 1 100 ? -2.034 -11.988 3.403 1.00 90.88 100 LYS A N 1
ATOM 826 C CA . LYS A 1 100 ? -0.989 -13.025 3.359 1.00 90.88 100 LYS A CA 1
ATOM 827 C C . LYS A 1 100 ? 0.239 -12.607 2.553 1.00 90.88 100 LYS A C 1
ATOM 829 O O . LYS A 1 100 ? 1.168 -13.399 2.437 1.00 90.88 100 LYS A O 1
ATOM 834 N N . GLY A 1 101 ? 0.225 -11.398 1.996 1.00 87.12 101 GLY A N 1
ATOM 835 C CA . GLY A 1 101 ? 1.231 -10.956 1.052 1.00 87.12 101 GLY A CA 1
ATOM 836 C C . GLY A 1 101 ? 1.134 -11.706 -0.269 1.00 87.12 101 GLY A C 1
ATOM 837 O O . GLY A 1 101 ? 2.149 -11.919 -0.904 1.00 87.12 101 GLY A O 1
ATOM 838 N N . ASP A 1 102 ? -0.050 -12.130 -0.711 1.00 86.31 102 ASP A N 1
ATOM 839 C CA . ASP A 1 102 ? -0.235 -12.533 -2.105 1.00 86.31 102 ASP A CA 1
ATOM 840 C C . ASP A 1 102 ? -0.438 -11.283 -2.963 1.00 86.31 102 ASP A C 1
ATOM 842 O O . ASP A 1 102 ? -1.111 -10.330 -2.563 1.00 86.31 102 ASP A O 1
ATOM 846 N N . LYS A 1 103 ? 0.088 -11.301 -4.190 1.00 77.62 103 LYS A N 1
ATOM 847 C CA . LYS A 1 103 ? -0.104 -10.189 -5.121 1.00 77.62 103 LYS A CA 1
ATOM 848 C C . LYS A 1 103 ? -1.587 -10.031 -5.460 1.00 77.62 103 LYS A C 1
ATOM 850 O O . LYS A 1 103 ? -2.161 -10.843 -6.191 1.00 77.62 103 LYS A O 1
ATOM 855 N N . THR A 1 104 ? -2.176 -8.946 -4.976 1.00 80.25 104 THR A N 1
ATOM 856 C CA . THR A 1 104 ? -3.535 -8.521 -5.316 1.00 80.25 104 THR A CA 1
ATOM 857 C C . THR A 1 104 ? -3.480 -7.226 -6.132 1.00 80.25 104 THR A C 1
ATOM 859 O O . THR A 1 104 ? -2.483 -6.510 -6.105 1.00 80.25 104 THR A O 1
ATOM 862 N N . GLY A 1 105 ? -4.494 -6.983 -6.965 1.00 74.50 105 GLY A N 1
ATOM 863 C CA . GLY A 1 105 ? -4.589 -5.799 -7.823 1.00 74.50 105 GLY A CA 1
ATOM 864 C C . GLY A 1 105 ? -4.470 -6.029 -9.328 1.00 74.50 105 GLY A C 1
ATOM 865 O O . GLY A 1 105 ? -4.170 -7.130 -9.800 1.00 74.50 105 GLY A O 1
ATOM 866 N N . ASN A 1 106 ? -4.785 -4.978 -10.090 1.00 75.12 106 ASN A N 1
ATOM 867 C CA . ASN A 1 106 ? -4.911 -5.013 -11.544 1.00 75.12 106 ASN A CA 1
ATOM 868 C C . ASN A 1 106 ? -4.200 -3.811 -12.190 1.00 75.12 106 ASN A C 1
ATOM 870 O O . ASN A 1 106 ? -4.631 -2.673 -12.051 1.00 75.12 106 ASN A O 1
ATOM 874 N N . PHE A 1 107 ? -3.131 -4.076 -12.949 1.00 69.75 107 PHE A N 1
ATOM 875 C CA . PHE A 1 107 ? -2.359 -3.042 -13.654 1.00 69.75 107 PHE A CA 1
ATOM 876 C C . PHE A 1 107 ? -3.131 -2.351 -14.785 1.00 69.75 107 PHE A C 1
ATOM 878 O O . PHE A 1 107 ? -2.674 -1.327 -15.287 1.00 69.75 107 PHE A O 1
ATOM 885 N N . GLU A 1 108 ? -4.263 -2.910 -15.215 1.00 78.00 108 GLU A N 1
ATOM 886 C CA . GLU A 1 108 ? -5.119 -2.306 -16.241 1.00 78.00 108 GLU A CA 1
ATOM 887 C C . GLU A 1 108 ? -5.983 -1.164 -15.686 1.00 78.00 108 GLU A C 1
ATOM 889 O O . GLU A 1 108 ? -6.453 -0.336 -16.464 1.00 78.00 108 GLU A O 1
ATOM 894 N N . HIS A 1 109 ? -6.125 -1.070 -14.358 1.00 80.12 109 HIS A N 1
ATOM 895 C CA . HIS A 1 109 ? -6.904 -0.029 -13.684 1.00 80.12 109 HIS A CA 1
ATOM 896 C C . HIS A 1 109 ? -6.058 0.710 -12.632 1.00 80.12 109 HIS A C 1
ATOM 898 O O . HIS A 1 109 ? -6.240 0.528 -11.431 1.00 80.12 109 HIS A O 1
ATOM 904 N N . PRO A 1 110 ? -5.110 1.564 -13.059 1.00 77.94 110 PRO A N 1
ATOM 905 C CA . PRO A 1 110 ? -4.230 2.297 -12.144 1.00 77.94 110 PRO A CA 1
ATOM 906 C C . PRO A 1 110 ? -4.950 3.367 -11.305 1.00 77.94 110 PRO A C 1
ATOM 908 O O . PRO A 1 110 ? -4.353 3.909 -10.380 1.00 77.94 110 PRO A O 1
ATOM 911 N N . SER A 1 111 ? -6.200 3.696 -11.641 1.00 84.00 111 SER A N 1
ATOM 912 C CA . SER A 1 111 ? -7.035 4.667 -10.922 1.00 84.00 111 SER A CA 1
ATOM 913 C C . SER A 1 111 ? -7.864 4.047 -9.796 1.00 84.00 111 SER A C 1
ATOM 915 O O . SER A 1 111 ? -8.439 4.787 -9.002 1.00 84.00 111 SER A O 1
ATOM 917 N N . ASP A 1 112 ? -7.905 2.717 -9.707 1.00 88.62 112 ASP A N 1
ATOM 918 C CA . ASP A 1 112 ? -8.643 1.995 -8.674 1.00 88.62 112 ASP A CA 1
ATOM 919 C C . ASP A 1 112 ? -7.802 1.944 -7.389 1.00 88.62 112 ASP A C 1
ATOM 921 O O . ASP A 1 112 ? -7.186 0.930 -7.069 1.00 88.62 112 ASP A O 1
ATOM 925 N N . ILE A 1 113 ? -7.702 3.059 -6.665 1.00 89.75 113 ILE A N 1
ATOM 926 C CA . ILE A 1 113 ? -6.827 3.199 -5.489 1.00 89.75 113 ILE A CA 1
ATOM 927 C C . ILE A 1 113 ? -7.592 3.671 -4.253 1.00 89.75 113 ILE A C 1
ATOM 929 O O . ILE A 1 113 ? -8.636 4.308 -4.353 1.00 89.75 113 ILE A O 1
ATOM 933 N N . LEU A 1 114 ? -7.030 3.402 -3.072 1.00 91.94 114 LEU A N 1
ATOM 934 C CA . LEU A 1 114 ? -7.433 4.069 -1.833 1.00 91.94 114 LEU A CA 1
ATOM 935 C C . LEU A 1 114 ? -6.799 5.462 -1.783 1.00 91.94 114 LEU A C 1
ATOM 937 O O . LEU A 1 114 ? -5.579 5.591 -1.825 1.00 91.94 114 LEU A O 1
ATOM 941 N N . ASP A 1 115 ? -7.611 6.505 -1.699 1.00 91.25 115 ASP A N 1
ATOM 942 C CA . ASP A 1 115 ? -7.157 7.895 -1.744 1.00 91.25 115 ASP A CA 1
ATOM 943 C C . ASP A 1 115 ? -7.147 8.557 -0.352 1.00 91.25 115 ASP A C 1
ATOM 945 O O . ASP A 1 115 ? -7.304 7.913 0.688 1.00 91.25 115 ASP A O 1
ATOM 949 N N . SER A 1 116 ? -7.007 9.884 -0.318 1.00 92.38 116 SER A N 1
ATOM 950 C CA . SER A 1 116 ? -7.023 10.669 0.921 1.00 92.38 116 SER A CA 1
ATOM 951 C C . SER A 1 116 ? -8.303 10.561 1.751 1.00 92.38 116 SER A C 1
ATOM 953 O O . SER A 1 116 ? -8.293 10.980 2.911 1.00 92.38 116 SER A O 1
ATOM 955 N N . ASN A 1 117 ? -9.380 9.990 1.212 1.00 93.75 117 ASN A N 1
ATOM 956 C CA . ASN A 1 117 ? -10.604 9.721 1.958 1.00 93.75 117 ASN A CA 1
ATOM 957 C C . ASN A 1 117 ? -10.536 8.410 2.749 1.00 93.75 117 ASN A C 1
ATOM 959 O O . ASN A 1 117 ? -11.520 8.048 3.384 1.00 93.75 117 ASN A O 1
ATOM 963 N N . THR A 1 118 ? -9.398 7.706 2.753 1.00 95.38 118 THR A N 1
ATOM 964 C CA . THR A 1 118 ? -9.209 6.467 3.521 1.00 95.38 118 THR A CA 1
ATOM 965 C C . THR A 1 118 ? -8.197 6.647 4.652 1.00 95.38 118 THR A C 1
ATOM 967 O O . THR A 1 118 ? -7.050 7.045 4.425 1.00 95.38 118 THR A O 1
ATOM 970 N N . THR A 1 119 ? -8.588 6.320 5.885 1.00 96.12 119 THR A N 1
ATOM 971 C CA . THR A 1 119 ? -7.714 6.336 7.071 1.00 96.12 119 THR A CA 1
ATOM 972 C C . THR A 1 119 ? -7.257 4.940 7.474 1.00 96.12 119 THR A C 1
ATOM 974 O O . THR A 1 119 ? -7.960 3.949 7.275 1.00 96.12 119 THR A O 1
ATOM 977 N N . VAL A 1 120 ? -6.073 4.881 8.084 1.00 96.62 120 VAL A N 1
ATOM 978 C CA . VAL A 1 120 ? -5.579 3.716 8.821 1.00 96.62 120 VAL A CA 1
ATOM 979 C C . VAL A 1 120 ? -5.799 3.987 10.303 1.00 96.62 120 VAL A C 1
ATOM 981 O O . VAL A 1 120 ? -5.315 4.986 10.844 1.00 96.62 120 VAL A O 1
ATOM 984 N N . GLU A 1 121 ? -6.541 3.107 10.956 1.00 95.31 121 GLU A N 1
ATOM 985 C CA . GLU A 1 121 ? -6.998 3.260 12.331 1.00 95.31 121 GLU A CA 1
ATOM 986 C C . GLU A 1 121 ? -6.637 2.033 13.163 1.00 95.31 121 GLU A C 1
ATOM 988 O O . GLU A 1 121 ? -6.603 0.913 12.654 1.00 95.31 121 GLU A O 1
ATOM 993 N N . VAL A 1 122 ? -6.396 2.223 14.459 1.00 93.94 122 VAL A N 1
ATOM 994 C CA . VAL A 1 122 ? -6.110 1.127 15.393 1.00 93.94 122 VAL A CA 1
ATOM 995 C C . VAL A 1 122 ? -6.919 1.249 16.671 1.00 93.94 122 VAL A C 1
ATOM 997 O O . VAL A 1 122 ? -7.127 2.348 17.181 1.00 93.94 122 VAL A O 1
ATOM 1000 N N . ALA A 1 123 ? -7.329 0.110 17.216 1.00 92.38 123 ALA A N 1
ATOM 1001 C CA . ALA A 1 123 ? -7.928 0.016 18.537 1.00 92.38 123 ALA A CA 1
ATOM 1002 C C . ALA A 1 123 ? -6.917 -0.604 19.519 1.00 92.38 123 ALA A C 1
ATOM 1004 O O . ALA A 1 123 ? -6.443 -1.725 19.282 1.00 92.38 123 ALA A O 1
ATOM 1005 N N . PRO A 1 124 ? -6.573 0.078 20.628 1.00 91.81 124 PRO A N 1
ATOM 1006 C CA . PRO A 1 124 ? -5.708 -0.496 21.650 1.00 91.81 124 PRO A CA 1
ATOM 1007 C C . PRO A 1 124 ? -6.426 -1.623 22.408 1.00 91.81 124 PRO A C 1
ATOM 1009 O O . PRO A 1 124 ? -7.637 -1.577 22.632 1.00 91.81 124 PRO A O 1
ATOM 1012 N N . LEU A 1 125 ? -5.667 -2.630 22.845 1.00 88.50 125 LEU A N 1
ATOM 1013 C CA . LEU A 1 125 ? -6.159 -3.734 23.677 1.00 88.50 125 LEU A CA 1
ATOM 1014 C C . LEU A 1 125 ? -6.646 -3.237 25.041 1.00 88.50 125 LEU A C 1
ATOM 1016 O O . LEU A 1 125 ? -7.666 -3.703 25.545 1.00 88.50 125 LEU A O 1
ATOM 1020 N N . PHE A 1 126 ? -5.934 -2.262 25.605 1.00 83.19 126 PHE A N 1
ATOM 1021 C CA . PHE A 1 126 ? -6.288 -1.603 26.853 1.00 83.19 126 PHE A CA 1
ATO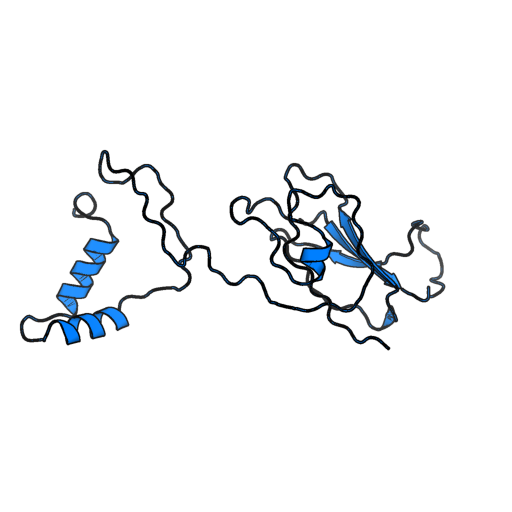M 1022 C C . PHE A 1 126 ? -6.593 -0.136 26.569 1.00 83.19 126 PHE A C 1
ATOM 1024 O O . PHE A 1 126 ? -5.703 0.634 26.208 1.00 83.19 126 PHE A O 1
ATOM 1031 N N . SER A 1 127 ? -7.853 0.264 26.739 1.00 70.19 127 SER A N 1
ATOM 1032 C CA . SER A 1 127 ? -8.220 1.676 26.681 1.00 70.19 127 SER A CA 1
ATOM 1033 C C . SER A 1 127 ? -7.589 2.384 27.875 1.00 70.19 127 SER A C 1
ATOM 1035 O O . SER A 1 127 ? -7.956 2.121 29.020 1.00 70.19 127 SER A O 1
ATOM 1037 N N . LYS A 1 128 ? -6.659 3.313 27.637 1.00 65.69 128 LYS A N 1
ATOM 1038 C CA . LYS A 1 128 ? -6.365 4.323 28.658 1.00 65.69 128 LYS A CA 1
ATOM 1039 C C . LYS A 1 128 ? -7.658 5.115 28.852 1.00 65.69 128 LYS A C 1
ATOM 1041 O O . LYS A 1 128 ? -8.286 5.492 27.864 1.00 65.69 128 LYS A O 1
ATOM 1046 N N . ASN A 1 129 ? -8.091 5.322 30.094 1.00 56.16 129 ASN A N 1
ATOM 1047 C CA . ASN A 1 129 ? -9.204 6.220 30.398 1.00 56.16 129 ASN A CA 1
ATOM 1048 C C . ASN A 1 129 ? -8.782 7.640 29.999 1.00 56.16 129 ASN A C 1
ATOM 1050 O O . ASN A 1 129 ? -8.247 8.388 30.812 1.00 56.16 129 ASN A O 1
ATOM 1054 N N . MET A 1 130 ? -8.944 7.981 28.722 1.00 51.62 130 MET A N 1
ATOM 1055 C CA . MET A 1 130 ? -8.716 9.326 28.227 1.00 51.62 130 MET A CA 1
ATOM 1056 C C . MET A 1 130 ? -9.807 10.196 28.850 1.00 51.62 130 MET A C 1
ATOM 1058 O O . MET A 1 130 ? -10.998 9.919 28.696 1.00 51.62 130 MET A O 1
ATOM 1062 N N . THR A 1 131 ? -9.395 11.194 29.627 1.00 43.59 131 THR A N 1
ATOM 1063 C CA . THR A 1 131 ? -10.267 12.215 30.201 1.00 43.59 131 THR A CA 1
ATOM 1064 C C . THR A 1 131 ? -11.101 12.830 29.080 1.00 43.59 131 THR A C 1
ATOM 1066 O O . THR A 1 131 ? -10.585 13.503 28.191 1.00 43.59 131 THR A O 1
ATOM 1069 N N . GLN A 1 132 ? -12.398 12.525 29.091 1.00 49.31 132 GLN A N 1
ATOM 1070 C CA . GLN A 1 132 ? -13.355 12.960 28.081 1.00 49.31 132 GLN A CA 1
ATOM 1071 C C . GLN A 1 132 ? -13.606 14.459 28.220 1.00 49.31 132 GLN A C 1
ATOM 1073 O O . GLN A 1 132 ? -14.465 14.871 28.986 1.00 49.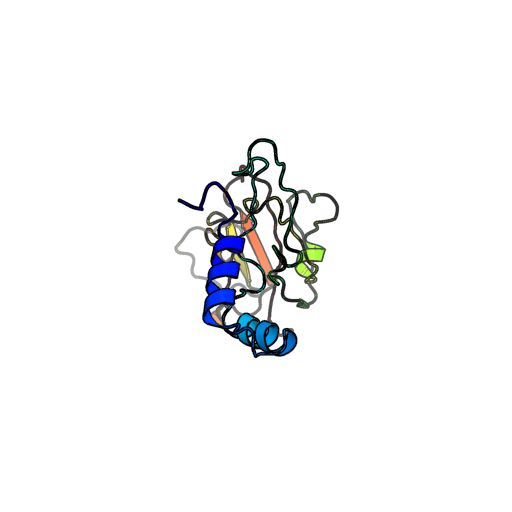31 132 GLN A O 1
ATOM 1078 N N . ASN A 1 133 ? -12.879 15.256 27.445 1.00 41.41 133 ASN A N 1
ATOM 1079 C CA . ASN A 1 133 ? -13.313 16.585 27.027 1.00 41.41 133 ASN A CA 1
ATOM 1080 C C . ASN A 1 133 ? -13.208 16.628 25.499 1.00 41.41 133 ASN A C 1
ATOM 1082 O O . ASN A 1 133 ? -12.213 17.066 24.934 1.00 41.41 133 ASN A O 1
ATOM 1086 N N . GLY A 1 134 ? -14.220 16.069 24.840 1.00 38.50 134 GLY A N 1
ATOM 1087 C CA . GLY A 1 134 ? -14.295 15.912 23.388 1.00 38.50 134 GLY A CA 1
ATOM 1088 C C . GLY A 1 134 ? -15.107 14.663 23.071 1.00 38.50 134 GLY A C 1
ATOM 1089 O O . GLY A 1 134 ? -14.777 13.592 23.568 1.00 38.50 134 GLY A O 1
ATOM 1090 N N . GLY A 1 135 ? -16.218 14.827 22.350 1.00 39.53 135 GLY A N 1
ATOM 1091 C CA . GLY A 1 135 ? -17.286 13.835 22.209 1.00 39.53 135 GLY A CA 1
ATOM 1092 C C . GLY A 1 135 ? -16.809 12.401 21.964 1.00 39.53 135 GLY A C 1
ATOM 1093 O O . GLY A 1 135 ? -15.929 12.152 21.145 1.00 39.53 135 GLY A O 1
ATOM 1094 N N . LYS A 1 136 ? -17.426 11.452 22.680 1.00 40.31 136 LYS A N 1
ATOM 1095 C CA . LYS A 1 136 ? -17.308 10.017 22.406 1.00 40.31 136 LYS A CA 1
ATOM 1096 C C . LYS A 1 136 ? -17.682 9.756 20.946 1.00 40.31 136 LYS A C 1
ATOM 1098 O O . LYS A 1 136 ? -18.866 9.720 20.622 1.00 40.31 136 LYS A O 1
ATOM 1103 N N . ASN A 1 137 ? -16.697 9.482 20.100 1.00 47.28 137 ASN A N 1
ATOM 1104 C CA . ASN A 1 137 ? -16.941 8.561 19.000 1.00 47.28 137 ASN A CA 1
ATOM 1105 C C . ASN A 1 137 ? -17.186 7.178 19.621 1.00 47.28 137 ASN A C 1
ATOM 1107 O O . ASN A 1 137 ? -16.478 6.768 20.541 1.00 47.28 137 ASN A O 1
ATOM 1111 N N . SER A 1 138 ? -18.229 6.486 19.167 1.00 57.44 138 SER A N 1
ATOM 1112 C CA . SER A 1 138 ? -18.668 5.183 19.692 1.00 57.44 138 SER A CA 1
ATOM 1113 C C . SER A 1 138 ? -17.638 4.063 19.517 1.00 57.44 138 SER A C 1
ATOM 1115 O O . SER A 1 138 ? -17.681 3.064 20.230 1.00 57.44 138 SER A O 1
ATOM 1117 N N . ASP A 1 139 ? -16.695 4.257 18.602 1.00 72.56 139 ASP A N 1
ATOM 1118 C CA . ASP A 1 139 ? -15.698 3.283 18.193 1.00 72.56 139 ASP A CA 1
ATOM 1119 C C . ASP A 1 139 ? -14.326 3.721 18.721 1.00 72.56 139 ASP A C 1
ATOM 1121 O O . ASP A 1 139 ? -13.811 4.763 18.324 1.00 72.56 139 ASP A O 1
ATOM 1125 N N . ASN A 1 140 ? -13.742 2.930 19.629 1.00 85.50 140 ASN A N 1
ATOM 1126 C CA . ASN A 1 140 ? -12.462 3.157 20.326 1.00 85.50 140 ASN A CA 1
ATOM 1127 C C . ASN A 1 140 ? -11.223 3.073 19.397 1.00 85.50 140 ASN A C 1
ATOM 1129 O O . ASN A 1 140 ? -10.242 2.394 19.704 1.00 85.50 140 ASN A O 1
ATOM 1133 N N . PHE A 1 141 ? -11.292 3.708 18.231 1.00 91.19 141 PHE A N 1
ATOM 1134 C CA . PHE A 1 141 ? -10.274 3.692 17.191 1.00 91.19 141 PHE A CA 1
ATOM 1135 C C . PHE A 1 141 ? -9.527 5.023 17.143 1.00 91.19 141 PHE A C 1
ATOM 1137 O O . PHE A 1 141 ? -10.109 6.101 17.263 1.00 91.19 141 PHE A O 1
ATOM 1144 N N . ILE A 1 142 ? -8.219 4.930 16.935 1.00 92.31 142 ILE A N 1
ATOM 1145 C CA . ILE A 1 142 ? -7.294 6.053 16.831 1.00 92.31 142 ILE A CA 1
ATOM 1146 C C . ILE A 1 142 ? -6.736 6.057 15.410 1.00 92.31 142 ILE A C 1
ATOM 1148 O O . ILE A 1 142 ? -6.192 5.050 14.956 1.00 92.31 142 ILE A O 1
ATOM 1152 N N . VAL A 1 143 ? -6.854 7.183 14.707 1.00 94.25 143 VAL A N 1
ATOM 1153 C CA . VAL A 1 143 ? -6.257 7.360 13.376 1.00 94.25 143 VAL A CA 1
ATOM 1154 C C . VAL A 1 143 ? -4.738 7.462 13.519 1.00 94.25 143 VAL A C 1
ATOM 1156 O O . VAL A 1 143 ? -4.242 8.340 14.222 1.00 94.25 143 VAL A O 1
ATOM 1159 N N . ILE A 1 144 ? -4.006 6.583 12.837 1.00 94.75 144 ILE A N 1
ATOM 1160 C CA . ILE A 1 144 ? -2.531 6.553 12.833 1.00 94.75 144 ILE A CA 1
ATOM 1161 C C . ILE A 1 144 ? -1.930 6.948 11.483 1.00 94.75 144 ILE A C 1
ATOM 1163 O O . ILE A 1 144 ? -0.731 7.189 11.385 1.00 94.75 144 ILE A O 1
ATOM 1167 N N . GLY A 1 145 ? -2.750 7.017 10.436 1.00 95.19 145 GLY A N 1
ATOM 1168 C CA . GLY A 1 145 ? -2.297 7.350 9.095 1.00 95.19 145 GLY A CA 1
ATOM 1169 C C . GLY A 1 145 ? -3.452 7.555 8.128 1.00 95.19 145 GLY A C 1
ATOM 1170 O O . GLY A 1 145 ? -4.621 7.325 8.449 1.00 95.19 145 GLY A O 1
ATOM 1171 N N . ARG A 1 146 ? -3.115 8.002 6.923 1.00 95.94 146 ARG A N 1
ATOM 1172 C CA . ARG A 1 146 ? -4.062 8.254 5.838 1.00 95.94 146 ARG A CA 1
ATOM 1173 C C . ARG A 1 146 ? -3.389 7.932 4.513 1.00 95.94 146 ARG A C 1
ATOM 1175 O O . ARG A 1 146 ? -2.188 8.162 4.368 1.00 95.94 146 ARG A O 1
ATOM 1182 N N . PHE A 1 147 ? -4.157 7.392 3.576 1.00 95.44 147 PHE A N 1
ATOM 1183 C CA . PHE A 1 147 ? -3.666 7.142 2.227 1.00 95.44 147 PHE A CA 1
ATOM 1184 C C . PHE A 1 147 ? -3.401 8.467 1.511 1.00 95.44 147 PHE A C 1
ATOM 1186 O O . PHE A 1 147 ? -4.102 9.460 1.704 1.00 95.44 147 PHE A O 1
ATOM 1193 N N . ASN A 1 148 ? -2.344 8.513 0.712 1.00 93.50 148 ASN A N 1
ATOM 1194 C CA . ASN A 1 148 ? -2.059 9.661 -0.138 1.00 93.50 148 ASN A CA 1
ATOM 1195 C C . ASN A 1 148 ? -2.740 9.509 -1.510 1.00 93.50 148 ASN A C 1
ATOM 1197 O O . ASN A 1 148 ? -3.316 8.476 -1.840 1.00 93.50 148 ASN A O 1
ATOM 1201 N N . LYS A 1 149 ? -2.616 10.534 -2.359 1.00 89.75 149 LYS A N 1
ATOM 1202 C CA . LYS A 1 149 ? -3.147 10.533 -3.737 1.00 89.75 149 LYS A CA 1
ATOM 1203 C C . LYS A 1 149 ? -2.569 9.449 -4.664 1.00 89.75 149 LYS A C 1
ATOM 1205 O O . LYS A 1 149 ? -2.973 9.368 -5.816 1.00 89.75 149 LYS A O 1
ATOM 1210 N N . PHE A 1 150 ? -1.582 8.686 -4.199 1.00 87.75 150 PHE A N 1
ATOM 1211 C CA . PHE A 1 150 ? -0.921 7.621 -4.947 1.00 87.75 150 PHE A CA 1
ATOM 1212 C C . PHE A 1 150 ? -1.278 6.222 -4.426 1.00 87.75 150 PHE A C 1
ATOM 1214 O O . PHE A 1 150 ? -0.677 5.253 -4.880 1.00 87.75 150 PHE A O 1
ATOM 1221 N N . GLY A 1 151 ? -2.217 6.090 -3.481 1.00 90.06 151 GLY A N 1
ATOM 1222 C CA . GLY A 1 151 ? -2.606 4.776 -2.966 1.00 90.06 151 GLY A CA 1
ATOM 1223 C C . GLY A 1 151 ? -1.712 4.229 -1.859 1.00 90.06 151 GLY A C 1
ATOM 1224 O O . GLY A 1 151 ? -1.771 3.035 -1.580 1.00 90.06 151 GLY A O 1
ATOM 1225 N N . ILE A 1 152 ? -0.882 5.067 -1.228 1.00 91.38 152 ILE A N 1
ATOM 1226 C CA . ILE A 1 152 ? 0.112 4.624 -0.241 1.00 91.38 152 ILE A CA 1
ATOM 1227 C C . ILE A 1 152 ? -0.206 5.208 1.137 1.00 91.38 152 ILE A C 1
ATOM 1229 O O . ILE A 1 152 ? -0.380 6.422 1.278 1.00 91.38 152 ILE A O 1
ATOM 1233 N N . ALA A 1 153 ? -0.226 4.342 2.151 1.00 94.75 153 ALA A N 1
ATOM 1234 C CA . ALA A 1 153 ? -0.232 4.698 3.565 1.00 94.75 153 ALA A CA 1
ATOM 1235 C C . ALA A 1 153 ? 0.889 3.929 4.280 1.00 94.75 153 ALA A C 1
ATOM 1237 O O . ALA A 1 153 ? 0.860 2.703 4.346 1.00 94.75 153 ALA A O 1
ATOM 1238 N N . GLU A 1 154 ? 1.865 4.652 4.825 1.00 93.19 154 GLU A N 1
ATOM 1239 C CA . GLU A 1 154 ? 3.016 4.091 5.539 1.00 93.19 154 GLU A CA 1
ATOM 1240 C C . GLU A 1 154 ? 3.236 4.860 6.843 1.00 93.19 154 GLU A C 1
ATOM 1242 O O . GLU A 1 154 ? 3.027 6.074 6.904 1.00 93.19 154 GLU A O 1
ATOM 1247 N N . GLY A 1 155 ? 3.656 4.165 7.899 1.00 91.50 155 GLY A N 1
ATOM 1248 C CA . GLY A 1 155 ? 3.900 4.792 9.193 1.00 91.50 155 GLY A CA 1
ATOM 1249 C C . GLY A 1 155 ? 4.244 3.798 10.294 1.00 91.50 155 GLY A C 1
ATOM 1250 O O . GLY A 1 155 ? 4.240 2.584 10.094 1.00 91.50 155 GLY A O 1
ATOM 1251 N N . THR A 1 156 ? 4.544 4.331 11.477 1.00 91.94 156 THR A N 1
ATOM 1252 C CA . THR A 1 156 ? 4.783 3.556 12.697 1.00 91.94 156 THR A CA 1
ATOM 1253 C C . THR A 1 156 ? 3.734 3.899 13.746 1.00 91.94 156 THR A C 1
ATOM 1255 O O . THR A 1 156 ? 3.213 5.011 13.798 1.00 91.94 156 THR A O 1
ATOM 1258 N N . ILE A 1 157 ? 3.404 2.923 14.587 1.00 91.06 157 ILE A N 1
ATOM 1259 C CA . ILE A 1 157 ? 2.444 3.106 15.676 1.00 91.06 157 ILE A CA 1
ATOM 1260 C C . ILE A 1 157 ? 3.190 3.671 16.887 1.00 91.06 157 ILE A C 1
ATOM 1262 O O . ILE A 1 157 ? 4.226 3.131 17.284 1.00 91.06 157 ILE A O 1
ATOM 1266 N N . ASP A 1 158 ? 2.661 4.741 17.489 1.00 89.00 158 ASP A N 1
ATOM 1267 C CA . ASP A 1 158 ? 3.227 5.305 18.716 1.00 89.00 158 ASP A CA 1
ATOM 1268 C C . ASP A 1 158 ? 3.204 4.255 19.841 1.00 89.00 158 ASP A C 1
ATOM 1270 O O . ASP A 1 158 ? 2.163 3.688 20.185 1.00 89.00 158 ASP A O 1
ATOM 1274 N N . LYS A 1 159 ? 4.368 4.035 20.463 1.00 87.50 159 LYS A N 1
ATOM 1275 C CA . LYS A 1 159 ? 4.555 3.125 21.602 1.00 87.50 159 LYS A CA 1
ATOM 1276 C C . LYS A 1 159 ? 3.626 3.460 22.774 1.00 87.50 159 LYS A C 1
ATOM 1278 O O . LYS A 1 159 ? 3.294 2.568 23.554 1.00 87.50 159 LYS A O 1
ATOM 1283 N N . ASN A 1 160 ? 3.180 4.712 22.890 1.00 88.06 160 ASN A N 1
ATOM 1284 C CA . ASN A 1 160 ? 2.254 5.157 23.931 1.00 88.06 160 ASN A CA 1
ATOM 1285 C C . ASN A 1 160 ? 0.846 4.557 23.807 1.00 88.06 160 ASN A C 1
ATOM 1287 O O . ASN A 1 160 ? 0.134 4.506 24.817 1.00 88.06 160 ASN A O 1
ATOM 1291 N N . ILE A 1 161 ? 0.449 4.106 22.611 1.00 88.00 161 ILE A N 1
ATOM 1292 C CA . ILE A 1 161 ? -0.851 3.462 22.356 1.00 88.00 161 ILE A CA 1
ATOM 1293 C C . ILE A 1 161 ? -0.894 2.069 23.006 1.00 88.00 161 ILE A C 1
ATOM 1295 O O . ILE A 1 161 ? -1.935 1.647 23.507 1.00 88.00 161 ILE A O 1
ATOM 1299 N N . GLY A 1 162 ? 0.255 1.392 23.090 1.00 88.44 162 GLY A N 1
ATOM 1300 C CA . GLY A 1 162 ? 0.383 0.068 23.694 1.00 88.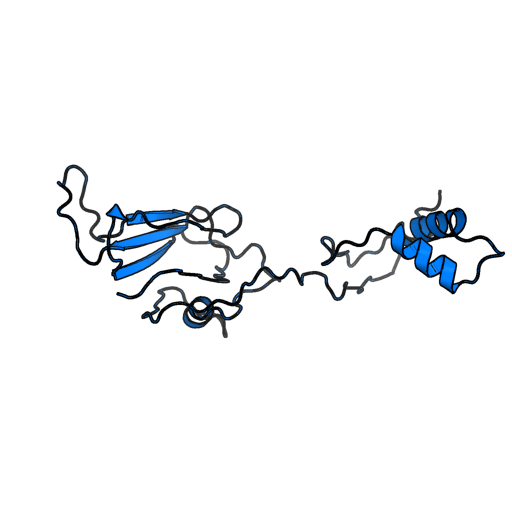44 162 GLY A CA 1
ATOM 1301 C C . GLY A 1 162 ? 0.049 -1.071 22.728 1.00 88.44 162 GLY A C 1
ATOM 1302 O O . GLY A 1 162 ? 0.254 -0.961 21.522 1.00 88.44 162 GLY A O 1
ATOM 1303 N N . LEU A 1 163 ? -0.414 -2.201 23.273 1.00 90.44 163 LEU A N 1
ATOM 1304 C CA . LEU A 1 163 ? -0.775 -3.380 22.479 1.00 90.44 163 LEU A CA 1
ATOM 1305 C C . LEU A 1 163 ? -2.012 -3.093 21.629 1.00 90.44 163 LEU A C 1
ATOM 1307 O O . LEU A 1 163 ? -2.984 -2.524 22.123 1.00 90.44 163 LEU A O 1
ATOM 1311 N N . ILE A 1 164 ? -1.987 -3.524 20.371 1.00 91.81 164 ILE A N 1
ATOM 1312 C CA . ILE A 1 164 ? -3.069 -3.298 19.414 1.00 91.81 164 ILE A CA 1
ATOM 1313 C C . ILE A 1 164 ? -3.956 -4.536 19.340 1.00 91.81 164 ILE A C 1
ATOM 1315 O O . ILE A 1 164 ? -3.461 -5.652 19.197 1.00 91.81 164 ILE A O 1
ATOM 1319 N N . LYS A 1 165 ? -5.268 -4.324 19.441 1.00 91.31 165 LYS A N 1
ATOM 1320 C CA . LYS A 1 165 ? -6.286 -5.371 19.308 1.00 91.31 165 LYS A CA 1
ATOM 1321 C C . LYS A 1 165 ? -6.783 -5.500 17.873 1.00 91.31 165 LYS A C 1
ATOM 1323 O O . LYS A 1 165 ? -6.997 -6.610 17.402 1.00 91.31 165 LYS A O 1
ATOM 1328 N N . GLU A 1 166 ? -7.004 -4.373 17.203 1.00 93.50 166 GLU A N 1
ATOM 1329 C CA . GLU A 1 166 ? -7.599 -4.332 15.867 1.00 93.50 166 GLU A CA 1
ATOM 1330 C C . GLU A 1 166 ? -6.970 -3.204 15.049 1.00 93.50 166 GLU A C 1
ATOM 1332 O O . GLU A 1 166 ? -6.701 -2.125 15.578 1.00 93.50 166 GLU A O 1
ATOM 1337 N N . LEU A 1 167 ? -6.742 -3.465 13.762 1.00 94.31 167 LEU A N 1
ATOM 1338 C CA . LEU A 1 167 ? -6.388 -2.467 12.758 1.00 94.31 167 LEU A CA 1
ATOM 1339 C C . LEU A 1 167 ? -7.524 -2.408 11.740 1.00 94.31 167 LEU A C 1
ATOM 1341 O O . LEU A 1 167 ? -8.024 -3.446 11.305 1.00 94.31 167 LEU A O 1
ATOM 1345 N N . ARG A 1 168 ? -7.920 -1.196 11.361 1.00 95.00 168 ARG A N 1
ATOM 1346 C CA . ARG A 1 168 ? -9.024 -0.932 10.443 1.00 95.00 168 ARG A CA 1
ATOM 1347 C C . ARG A 1 168 ? -8.584 0.041 9.358 1.00 95.00 168 ARG A C 1
ATOM 1349 O O . ARG A 1 168 ? -7.995 1.077 9.651 1.00 95.00 168 ARG A O 1
ATOM 1356 N N . LEU A 1 169 ? -8.918 -0.282 8.113 1.00 95.38 169 LEU A N 1
ATOM 1357 C CA . LEU A 1 169 ? -8.960 0.699 7.033 1.00 95.38 169 LEU A CA 1
ATOM 1358 C C . LEU A 1 169 ? -10.385 1.240 6.964 1.00 95.38 169 LEU A C 1
ATOM 1360 O O . LEU A 1 169 ? -11.326 0.453 6.855 1.00 95.38 169 LEU A O 1
ATOM 1364 N N . HIS A 1 170 ? -10.548 2.553 7.074 1.00 94.69 170 HIS A N 1
ATOM 1365 C CA . HIS A 1 170 ? -11.861 3.189 7.082 1.00 94.69 170 HIS A CA 1
ATOM 1366 C C . HIS A 1 170 ? -11.965 4.170 5.919 1.00 94.69 170 HIS A C 1
ATOM 1368 O O . HIS A 1 170 ? -11.209 5.136 5.832 1.00 94.69 170 HIS A O 1
ATOM 1374 N N . ILE A 1 171 ? -12.887 3.876 5.007 1.00 94.38 171 ILE A N 1
ATOM 1375 C CA . ILE A 1 171 ? -13.184 4.687 3.830 1.00 94.38 171 ILE A CA 1
ATOM 1376 C C . ILE A 1 171 ? -14.325 5.628 4.215 1.00 94.38 171 ILE A C 1
ATOM 1378 O O . ILE A 1 171 ? -15.407 5.165 4.567 1.00 94.38 171 ILE A O 1
ATOM 1382 N N . HIS A 1 172 ? -14.067 6.934 4.190 1.00 93.75 172 HIS A N 1
ATOM 1383 C CA . HIS A 1 172 ? -15.007 7.951 4.679 1.00 93.75 172 HIS A CA 1
ATOM 1384 C C . HIS A 1 172 ? -16.041 8.379 3.633 1.00 93.75 172 HIS A C 1
ATOM 1386 O O . HIS A 1 172 ? -17.057 8.969 3.989 1.00 93.75 172 HIS A O 1
ATOM 1392 N N . VAL A 1 173 ? -15.768 8.127 2.351 1.00 92.81 173 VAL A N 1
ATOM 1393 C CA . VAL A 1 173 ? -16.586 8.575 1.218 1.00 92.81 173 VAL A CA 1
ATOM 1394 C C . VAL A 1 173 ? -16.660 7.463 0.178 1.00 92.81 173 VAL A C 1
ATOM 1396 O O . VAL A 1 173 ? -15.663 6.787 -0.070 1.00 92.81 173 VAL A O 1
ATOM 1399 N N . ASP A 1 174 ? -17.825 7.296 -0.443 1.00 89.81 174 ASP A N 1
ATOM 1400 C CA . ASP A 1 174 ? -18.004 6.350 -1.542 1.00 89.81 174 ASP A CA 1
ATOM 1401 C C . ASP A 1 174 ? -17.069 6.685 -2.715 1.00 89.81 174 ASP A C 1
ATOM 1403 O O . ASP A 1 174 ? -16.925 7.839 -3.118 1.00 89.81 174 ASP A O 1
ATOM 1407 N N . SER A 1 175 ? -16.431 5.656 -3.271 1.00 86.12 175 SER A N 1
ATOM 1408 C CA . SER A 1 175 ? -15.556 5.789 -4.436 1.00 86.12 175 SER A CA 1
ATOM 1409 C C . SER A 1 175 ? -16.365 5.684 -5.728 1.00 86.12 175 SER A C 1
ATOM 1411 O O . SER A 1 175 ? -17.174 4.772 -5.888 1.00 86.12 175 SER A O 1
ATOM 1413 N N . GLU A 1 176 ? -16.097 6.576 -6.684 1.00 86.00 176 GLU A N 1
ATOM 1414 C CA . GLU A 1 176 ? -16.636 6.476 -8.051 1.00 86.00 176 GLU A CA 1
ATOM 1415 C C . GLU A 1 176 ? -15.997 5.324 -8.845 1.00 86.00 176 GLU A C 1
ATOM 1417 O O . GLU A 1 176 ? -16.588 4.807 -9.795 1.00 86.00 176 GLU A O 1
ATOM 1422 N N . ASN A 1 177 ? -14.794 4.908 -8.443 1.00 85.31 177 ASN A N 1
ATOM 1423 C CA . ASN A 1 177 ? -14.053 3.802 -9.039 1.00 85.31 177 ASN A CA 1
ATOM 1424 C C . ASN A 1 177 ? -14.138 2.545 -8.174 1.00 85.31 177 ASN A C 1
ATOM 1426 O O . ASN A 1 177 ? -14.507 2.578 -6.995 1.00 85.31 177 ASN A O 1
ATOM 1430 N N . TRP A 1 178 ? -13.709 1.427 -8.750 1.00 86.75 178 TRP A N 1
ATOM 1431 C CA . TRP A 1 178 ? -13.430 0.231 -7.970 1.00 86.75 178 TRP A CA 1
ATOM 1432 C C . TRP A 1 178 ? -12.254 0.500 -7.029 1.00 86.75 178 TRP A C 1
ATOM 1434 O O . TRP A 1 178 ? -11.413 1.358 -7.284 1.00 86.75 178 TRP A O 1
ATOM 1444 N N . ILE A 1 179 ? -12.191 -0.238 -5.924 1.00 88.44 179 ILE A N 1
ATOM 1445 C CA . ILE A 1 179 ? -11.103 -0.109 -4.958 1.00 88.44 179 ILE A CA 1
ATOM 1446 C C . ILE A 1 179 ? -10.224 -1.344 -5.048 1.00 88.44 179 ILE A C 1
ATOM 1448 O O . ILE A 1 179 ? -10.697 -2.470 -4.876 1.00 88.44 179 ILE A O 1
ATOM 1452 N N . ILE A 1 180 ? -8.929 -1.127 -5.264 1.00 87.31 180 ILE A N 1
ATOM 1453 C CA . ILE A 1 180 ? -7.927 -2.179 -5.194 1.00 87.31 180 ILE A CA 1
ATOM 1454 C C . ILE A 1 180 ? -7.032 -1.939 -3.985 1.00 87.31 180 ILE A C 1
ATOM 1456 O O . ILE A 1 180 ? -6.323 -0.941 -3.879 1.00 87.31 180 ILE A O 1
ATOM 1460 N N . LEU A 1 181 ? -7.008 -2.931 -3.102 1.00 89.12 181 LEU A N 1
ATOM 1461 C CA . LEU A 1 181 ? -5.968 -3.085 -2.099 1.00 89.12 181 LEU A CA 1
ATOM 1462 C C . LEU A 1 181 ? -4.973 -4.113 -2.630 1.00 89.12 181 LEU A C 1
ATOM 1464 O O . LEU A 1 181 ? -5.370 -5.244 -2.891 1.00 89.12 181 LEU A O 1
ATOM 1468 N N . SER A 1 182 ? -3.722 -3.701 -2.840 1.00 86.81 182 SER A N 1
ATOM 1469 C CA . SER A 1 182 ? -2.706 -4.557 -3.476 1.00 86.81 182 SER A CA 1
ATOM 1470 C C . SER A 1 182 ? -1.854 -5.338 -2.476 1.00 86.81 182 SER A C 1
ATOM 1472 O O . SER A 1 182 ? -1.445 -6.468 -2.751 1.00 86.81 182 SER A O 1
ATOM 1474 N N . GLU A 1 183 ? -1.572 -4.727 -1.327 1.00 87.44 183 GLU A N 1
ATOM 1475 C CA . GLU A 1 183 ? -0.633 -5.222 -0.325 1.00 87.44 183 GLU A CA 1
ATOM 1476 C C . GLU A 1 183 ? -0.939 -4.560 1.027 1.00 87.44 183 GLU A C 1
ATOM 1478 O O . GLU A 1 183 ? -1.292 -3.380 1.083 1.00 87.44 183 GLU A O 1
ATOM 1483 N N . VAL A 1 184 ? -0.822 -5.328 2.114 1.00 90.88 184 VAL A N 1
ATOM 1484 C CA . VAL A 1 184 ? -0.872 -4.823 3.491 1.00 90.88 184 VAL A CA 1
ATOM 1485 C C . VAL A 1 184 ? 0.270 -5.466 4.250 1.00 90.88 184 VAL A C 1
ATOM 1487 O O . VAL A 1 184 ? 0.181 -6.645 4.550 1.00 90.88 184 VAL A O 1
ATOM 1490 N N . MET A 1 185 ? 1.299 -4.708 4.614 1.00 91.56 185 MET A N 1
ATOM 1491 C CA . MET A 1 185 ? 2.408 -5.219 5.419 1.00 91.56 185 MET A CA 1
ATOM 1492 C C . MET A 1 185 ? 2.315 -4.684 6.849 1.00 91.56 185 MET A C 1
ATOM 1494 O O . MET A 1 185 ? 2.302 -3.474 7.073 1.00 91.56 185 MET A O 1
ATOM 1498 N N . ILE A 1 186 ? 2.287 -5.587 7.828 1.00 91.81 186 ILE A N 1
ATOM 1499 C CA . ILE A 1 186 ? 2.281 -5.258 9.254 1.00 91.81 186 ILE A CA 1
ATOM 1500 C C . ILE A 1 186 ? 3.491 -5.912 9.911 1.00 91.81 186 ILE A C 1
ATOM 1502 O O . ILE A 1 186 ? 3.579 -7.135 10.020 1.00 91.81 186 ILE A O 1
ATOM 1506 N N . VAL A 1 187 ? 4.405 -5.079 10.402 1.00 90.44 187 VAL A N 1
ATOM 1507 C CA . VAL A 1 187 ? 5.598 -5.524 11.125 1.00 90.44 187 VAL A CA 1
ATOM 1508 C C . VAL A 1 187 ? 5.401 -5.271 12.613 1.00 90.44 187 VAL A C 1
ATOM 1510 O O . VAL A 1 187 ? 5.227 -4.135 13.051 1.00 90.44 187 VAL A O 1
ATOM 1513 N N . GLY A 1 188 ? 5.444 -6.337 13.404 1.00 84.50 188 GLY A N 1
ATOM 1514 C CA . GLY A 1 188 ? 5.314 -6.264 14.852 1.00 84.50 188 GLY A CA 1
ATOM 1515 C C . GLY A 1 188 ? 5.814 -7.533 15.525 1.00 84.50 188 GLY A C 1
ATOM 1516 O O . GLY A 1 188 ? 6.087 -8.539 14.874 1.00 84.50 188 GLY A O 1
ATOM 1517 N N . THR A 1 189 ? 5.933 -7.484 16.846 1.00 78.19 189 THR A N 1
ATOM 1518 C CA . THR A 1 189 ? 6.246 -8.645 17.681 1.00 78.19 189 THR A CA 1
ATOM 1519 C C . THR A 1 189 ? 4.977 -9.130 18.368 1.00 78.19 189 THR A C 1
ATOM 1521 O O . THR A 1 189 ? 4.288 -8.346 19.020 1.00 78.19 189 THR A O 1
ATOM 1524 N N . GLN A 1 190 ? 4.668 -10.424 18.241 1.00 67.44 190 GLN A N 1
ATOM 1525 C CA . GLN A 1 190 ? 3.717 -11.059 19.153 1.00 67.44 190 GLN A CA 1
ATOM 1526 C C . GLN A 1 190 ? 4.414 -11.236 20.503 1.00 67.44 190 GLN A C 1
ATOM 1528 O O . GLN A 1 190 ? 5.553 -11.702 20.553 1.00 67.44 190 GLN A O 1
ATOM 1533 N N . ARG A 1 191 ? 3.764 -10.773 21.570 1.00 58.84 191 ARG A N 1
ATOM 1534 C CA . ARG A 1 191 ? 4.190 -10.995 22.953 1.00 58.84 191 ARG A CA 1
ATOM 1535 C C . ARG A 1 191 ? 3.303 -12.040 23.592 1.00 58.84 191 ARG A C 1
ATOM 1537 O O . ARG A 1 191 ? 2.091 -12.009 23.285 1.00 58.84 191 ARG A O 1
#